Protein AF-A0A497G659-F1 (afdb_monomer_lite)

Foldseek 3Di:
DDDDPPDPDPPDQDWFAAAPPPDDAEADEDLPCVPCLLVVLV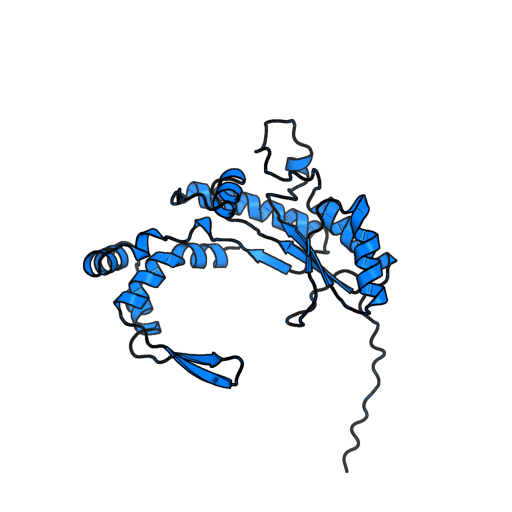VCVVVVTEYEYEYEEQFSAYAPCVLPDDPPPADCRGNVSSAHLLRRLLSNRVSRRVSRHYYHYEHEELDLDLGSVRVVCVVVPNPDLDQDDPVSRVVSVVRSVSNVVSNVVNVRHHYYDYHDVSNFDPVLVVDDLVRLVVVLVVPPPPLVVQCVVAAPDWDWDQDPVRDTDIDHDDSSRSSSVCNRCVRVVVSVVVD

Radius of gyration: 22.55 Å; chains: 1; bounding box: 49×75×52 Å

pLDDT: mean 89.63, std 13.73, range [31.97, 98.06]

Structure (mmCIF, N/CA/C/O backbone):
data_AF-A0A497G659-F1
#
_entry.id   AF-A0A497G659-F1
#
loop_
_atom_site.group_PDB
_atom_site.id
_atom_site.type_symbol
_atom_site.label_atom_id
_atom_site.label_alt_id
_atom_site.label_comp_id
_atom_site.label_asym_id
_atom_site.label_entity_id
_atom_site.label_seq_id
_atom_site.pdbx_PDB_ins_code
_atom_site.Cartn_x
_atom_site.Cartn_y
_atom_site.Cartn_z
_atom_site.occupancy
_atom_site.B_iso_or_equiv
_atom_site.auth_seq_id
_atom_site.auth_comp_id
_atom_site.auth_asym_id
_atom_site.auth_atom_id
_atom_site.pdbx_PDB_model_num
ATOM 1 N N . MET A 1 1 ? -9.416 -51.274 8.014 1.00 34.75 1 MET A N 1
ATOM 2 C CA . MET A 1 1 ? -10.336 -50.402 8.779 1.00 34.75 1 MET A CA 1
ATOM 3 C C . MET A 1 1 ? -9.518 -49.610 9.781 1.00 34.75 1 MET A C 1
ATOM 5 O O . MET A 1 1 ? -9.217 -50.120 10.849 1.00 34.75 1 MET A O 1
ATOM 9 N N . VAL A 1 2 ? -9.103 -48.400 9.414 1.00 31.97 2 VAL A N 1
ATOM 10 C CA . VAL A 1 2 ? -8.416 -47.481 10.328 1.00 31.97 2 VAL A CA 1
ATOM 11 C C . VAL A 1 2 ? -9.418 -46.383 10.656 1.00 31.97 2 VAL A C 1
ATOM 13 O O . VAL A 1 2 ? -9.811 -45.617 9.779 1.00 31.97 2 VAL A O 1
ATOM 16 N N . LYS A 1 3 ? -9.912 -46.381 11.898 1.00 33.84 3 LYS A N 1
ATOM 17 C CA . LYS A 1 3 ? -10.755 -45.310 12.433 1.00 33.84 3 LYS A CA 1
ATOM 18 C C . LYS A 1 3 ? -9.858 -44.105 12.694 1.00 33.84 3 LYS A C 1
ATOM 20 O O . LYS A 1 3 ? -9.070 -44.124 13.634 1.00 33.84 3 LYS A O 1
ATOM 25 N N . TRP A 1 4 ? -9.995 -43.070 11.877 1.00 34.72 4 TRP A N 1
ATOM 26 C CA . TRP A 1 4 ? -9.483 -41.748 12.210 1.00 34.72 4 TRP A CA 1
ATOM 27 C C . TRP A 1 4 ? -10.391 -41.154 13.285 1.00 34.72 4 TRP A C 1
ATOM 29 O O . TRP A 1 4 ? -11.549 -40.827 13.031 1.00 34.72 4 TRP A O 1
ATOM 39 N N . GLY A 1 5 ? -9.881 -41.094 14.514 1.00 36.19 5 GLY A N 1
ATOM 40 C CA . GLY A 1 5 ? -10.501 -40.342 15.593 1.00 36.19 5 GLY A CA 1
ATOM 41 C C . GLY A 1 5 ? -10.360 -38.858 15.291 1.00 36.19 5 GLY A C 1
ATOM 42 O O . GLY A 1 5 ? -9.293 -38.286 15.491 1.00 36.19 5 GLY A O 1
ATOM 43 N N . VAL A 1 6 ? -11.428 -38.239 14.796 1.00 38.47 6 VAL A N 1
ATOM 44 C CA . VAL A 1 6 ? -11.509 -36.782 14.711 1.00 38.47 6 VAL A CA 1
ATOM 45 C C . VAL A 1 6 ? -11.829 -36.292 16.118 1.00 38.47 6 VAL A C 1
ATOM 47 O O . VAL A 1 6 ? -12.983 -36.267 16.544 1.00 38.47 6 VAL A O 1
ATOM 50 N N . GLY A 1 7 ? -10.782 -35.983 16.881 1.00 35.22 7 GLY A N 1
ATOM 51 C CA . GLY A 1 7 ? -10.929 -35.179 18.082 1.00 35.22 7 GLY A CA 1
ATOM 52 C C . GLY A 1 7 ? -11.518 -33.838 17.665 1.00 35.22 7 GLY A C 1
ATOM 53 O O . GLY A 1 7 ? -10.894 -33.097 16.908 1.00 35.22 7 GLY A O 1
ATOM 54 N N . VAL A 1 8 ? -12.734 -33.544 18.119 1.00 41.88 8 VAL A N 1
ATOM 55 C CA . VAL A 1 8 ? -13.330 -32.216 17.985 1.00 41.88 8 VAL A CA 1
ATOM 56 C C . VAL A 1 8 ? -12.531 -31.301 18.906 1.00 41.88 8 VAL A C 1
ATOM 58 O O . VAL A 1 8 ? -12.829 -31.166 20.092 1.00 41.88 8 VAL A O 1
ATOM 61 N N . ALA A 1 9 ? -11.454 -30.723 18.376 1.00 42.38 9 ALA A N 1
ATOM 62 C CA . ALA A 1 9 ? -10.836 -29.572 18.996 1.00 42.38 9 ALA A CA 1
ATOM 63 C C . ALA A 1 9 ? -11.934 -28.513 19.109 1.00 42.38 9 ALA A C 1
ATOM 65 O O . ALA A 1 9 ? -12.546 -28.133 18.114 1.00 42.38 9 ALA A O 1
ATOM 66 N N . SER A 1 10 ? -12.220 -28.089 20.337 1.00 42.28 10 SER A N 1
ATOM 67 C CA . SER A 1 10 ? -13.038 -26.919 20.632 1.00 42.28 10 SER A CA 1
ATOM 68 C C . SER A 1 10 ? -12.417 -25.715 19.915 1.00 42.28 10 SER A C 1
ATOM 70 O O . SER A 1 10 ? -11.569 -25.024 20.483 1.00 42.28 10 SER A O 1
ATOM 72 N N . THR A 1 11 ? -12.798 -25.469 18.662 1.00 46.03 11 THR A N 1
ATOM 73 C CA . THR A 1 11 ? -12.393 -24.289 17.901 1.00 46.03 11 THR A CA 1
ATOM 74 C C . THR A 1 11 ? -13.043 -23.092 18.567 1.00 46.03 11 THR A C 1
ATOM 76 O O . THR A 1 11 ? -14.199 -22.765 18.297 1.00 46.03 11 THR A O 1
ATOM 79 N N . ARG A 1 12 ? -12.321 -22.459 19.498 1.00 55.97 12 ARG A N 1
ATOM 80 C CA . ARG A 1 12 ? -12.681 -21.123 19.966 1.00 55.97 12 ARG A CA 1
ATOM 81 C C . ARG A 1 12 ? -12.788 -20.256 18.719 1.00 55.97 12 ARG A C 1
ATOM 83 O O . ARG A 1 12 ? -11.823 -20.155 17.965 1.00 55.97 12 ARG A O 1
ATOM 90 N N . VAL A 1 13 ? -13.969 -19.690 18.486 1.00 62.47 13 VAL A N 1
ATOM 91 C CA . VAL A 1 13 ? -14.152 -18.683 17.441 1.00 62.47 13 VAL A CA 1
ATOM 92 C C . VAL A 1 13 ? -13.174 -17.562 17.767 1.00 62.47 13 VAL A C 1
ATOM 94 O O . VAL A 1 13 ? -13.237 -16.985 18.854 1.00 62.47 13 VAL A O 1
ATOM 97 N N . LYS A 1 14 ? -12.210 -17.331 16.874 1.00 79.38 14 LYS A N 1
ATOM 98 C CA . LYS A 1 14 ? -11.271 -16.220 17.010 1.00 79.38 14 LYS A CA 1
ATOM 99 C C . LYS A 1 14 ? -12.103 -14.939 16.916 1.00 79.38 14 LYS A C 1
ATOM 101 O O . LYS A 1 14 ? -12.893 -14.801 15.989 1.00 79.38 14 LYS A O 1
ATOM 106 N N . VAL A 1 15 ? -11.984 -14.066 17.907 1.00 89.62 15 VAL A N 1
ATOM 107 C CA . VAL A 1 15 ? -12.664 -12.765 17.957 1.00 89.62 15 VAL A CA 1
ATOM 108 C C . VAL A 1 15 ? -11.611 -11.676 18.049 1.00 89.62 15 VAL A C 1
ATOM 110 O O . VAL A 1 15 ? -10.538 -11.912 18.609 1.00 89.62 15 VAL A O 1
ATOM 113 N N . GLY A 1 16 ? -11.931 -10.500 17.524 1.00 95.12 16 GLY A N 1
ATOM 114 C CA . GLY A 1 16 ? -11.001 -9.385 17.446 1.00 95.12 16 GLY A CA 1
ATOM 115 C C . GLY A 1 16 ? -10.109 -9.408 16.204 1.00 95.12 16 GLY A C 1
ATOM 116 O O . GLY A 1 16 ? -10.373 -10.183 15.277 1.00 95.12 16 GLY A O 1
ATOM 117 N N . PRO A 1 17 ? -9.058 -8.569 16.194 1.00 96.88 17 PRO A N 1
ATOM 118 C CA . PRO A 1 17 ? -8.131 -8.447 15.075 1.00 96.88 17 PRO A CA 1
ATOM 119 C C . PRO A 1 17 ? -7.318 -9.719 14.843 1.00 96.88 17 PRO A C 1
ATOM 121 O O . PRO A 1 17 ? -6.739 -10.294 15.772 1.00 96.88 17 PRO A O 1
ATOM 124 N N . ALA A 1 18 ? -7.257 -10.164 13.596 1.00 95.50 18 ALA A N 1
ATOM 125 C CA . ALA A 1 18 ? -6.440 -11.279 13.164 1.00 95.50 18 ALA A CA 1
ATOM 126 C C . ALA A 1 18 ? -6.271 -11.292 11.648 1.00 95.50 18 ALA A C 1
ATOM 128 O O . ALA A 1 18 ? -7.235 -11.080 10.924 1.00 95.50 18 ALA A O 1
ATOM 129 N N . TYR A 1 19 ? -5.093 -11.714 11.189 1.00 93.94 19 TYR A N 1
ATOM 130 C CA . TYR A 1 19 ? -4.911 -12.094 9.792 1.00 93.94 19 TYR A CA 1
ATOM 131 C C . TYR A 1 19 ? -5.800 -13.298 9.439 1.00 93.94 19 TYR A C 1
ATOM 133 O O . TYR A 1 19 ? -5.744 -14.339 10.112 1.00 93.94 19 TYR A O 1
ATOM 141 N N . ILE A 1 20 ? -6.636 -13.138 8.415 1.00 90.69 20 ILE A N 1
ATOM 142 C CA . ILE A 1 20 ? -7.629 -14.113 7.941 1.00 90.69 20 ILE A CA 1
ATOM 143 C C . ILE A 1 20 ? -7.056 -14.934 6.772 1.00 90.69 20 ILE A C 1
ATOM 145 O O . ILE A 1 20 ? -7.472 -16.075 6.549 1.00 90.69 20 ILE A O 1
ATOM 149 N N . GLY A 1 21 ? -6.051 -14.408 6.067 1.00 88.31 21 GLY A N 1
ATOM 150 C CA . GLY A 1 21 ? -5.451 -15.064 4.906 1.00 88.31 21 GLY A CA 1
ATOM 151 C C . GLY A 1 21 ? -6.287 -14.895 3.632 1.00 88.31 21 GLY A C 1
ATOM 152 O O . GLY A 1 21 ? -7.128 -14.004 3.555 1.00 88.31 21 GLY A O 1
ATOM 153 N N . PRO A 1 22 ? -6.102 -15.755 2.613 1.00 88.06 22 PRO A N 1
ATOM 154 C CA . PRO A 1 22 ? -6.691 -15.586 1.278 1.00 88.06 22 PRO A CA 1
ATOM 155 C C . PRO A 1 22 ? -8.192 -15.936 1.208 1.00 88.06 22 PRO A C 1
ATOM 157 O O . PRO A 1 22 ? -8.696 -16.357 0.168 1.00 88.06 22 PRO A O 1
ATOM 160 N N . VAL A 1 23 ? -8.918 -15.827 2.322 1.00 89.69 23 VAL A N 1
ATOM 161 C CA . VAL A 1 23 ? -10.360 -16.082 2.376 1.00 89.69 23 VAL A CA 1
ATOM 162 C C . VAL A 1 23 ? -11.084 -14.828 1.889 1.00 89.69 23 VAL A C 1
ATOM 164 O O . VAL A 1 23 ? -10.875 -13.771 2.477 1.00 89.69 23 VAL A O 1
ATOM 167 N N . PRO A 1 24 ? -11.964 -14.902 0.876 1.00 91.38 24 PRO A N 1
ATOM 168 C CA . PRO A 1 24 ? -12.736 -13.742 0.444 1.00 91.38 24 PRO A CA 1
ATOM 169 C C . PRO A 1 24 ? -13.621 -13.206 1.574 1.00 91.38 24 PRO A C 1
ATOM 171 O O . PRO A 1 24 ? -14.425 -13.945 2.146 1.00 91.38 24 PRO A O 1
ATOM 174 N N . HIS A 1 25 ? -13.493 -11.919 1.880 1.00 92.75 25 HIS A N 1
ATOM 175 C CA . HIS A 1 25 ? -14.279 -11.246 2.908 1.00 92.75 25 HIS A CA 1
ATOM 176 C C . HIS A 1 25 ? -14.474 -9.762 2.546 1.00 92.75 25 HIS A C 1
ATOM 178 O O . HIS A 1 25 ? -13.670 -9.205 1.798 1.00 92.75 25 HIS A O 1
ATOM 184 N N . PRO A 1 26 ? -15.559 -9.111 3.005 1.00 95.25 26 PRO A N 1
ATOM 185 C CA . PRO A 1 26 ? -15.760 -7.686 2.760 1.00 95.25 26 PRO A CA 1
ATOM 186 C C . PRO A 1 26 ? -14.744 -6.856 3.549 1.00 95.25 26 PRO A C 1
ATOM 188 O O . PRO A 1 26 ? -14.571 -7.098 4.740 1.00 95.25 26 PRO A O 1
ATOM 191 N N . ALA A 1 27 ? -14.146 -5.844 2.922 1.00 94.12 27 ALA A N 1
ATOM 192 C CA . ALA A 1 27 ? -13.321 -4.835 3.586 1.00 94.12 27 ALA A CA 1
ATOM 193 C C . ALA A 1 27 ? -14.008 -3.465 3.513 1.00 94.12 27 ALA A C 1
ATOM 195 O O . ALA A 1 27 ? -14.565 -3.098 2.475 1.00 94.12 27 ALA A O 1
ATOM 196 N N . VAL A 1 28 ? -14.022 -2.722 4.622 1.00 96.56 28 VAL A N 1
ATOM 197 C CA . VAL A 1 28 ? -14.749 -1.452 4.739 1.00 96.56 28 VAL A CA 1
ATOM 198 C C . VAL A 1 28 ? -13.817 -0.337 5.203 1.00 96.56 28 VAL A C 1
ATOM 200 O O . VAL A 1 28 ? -13.231 -0.405 6.282 1.00 96.56 28 VAL A O 1
ATOM 203 N N . GLY A 1 29 ? -13.743 0.720 4.389 1.00 95.69 29 GLY A N 1
ATOM 204 C CA . GLY A 1 29 ? -13.078 1.977 4.720 1.00 95.69 29 GLY A CA 1
ATOM 205 C C . GLY A 1 29 ? -13.911 2.831 5.682 1.00 95.69 29 GLY A C 1
ATOM 206 O O . GLY A 1 29 ? -15.034 3.197 5.329 1.00 95.69 29 GLY A O 1
ATOM 207 N N . ILE A 1 30 ? -13.404 3.182 6.874 1.00 94.94 30 ILE A N 1
ATOM 208 C CA . ILE A 1 30 ? -14.212 3.874 7.909 1.00 94.94 30 ILE A CA 1
ATOM 209 C C . ILE A 1 30 ? -13.603 5.211 8.333 1.00 94.94 30 ILE A C 1
ATOM 211 O O . ILE A 1 30 ? -12.942 5.299 9.358 1.00 94.94 30 ILE A O 1
ATOM 215 N N . ARG A 1 31 ? -13.896 6.288 7.596 1.00 94.56 31 ARG A N 1
ATOM 216 C CA . ARG A 1 31 ? -13.342 7.635 7.871 1.00 94.56 31 ARG A CA 1
ATOM 217 C C . ARG A 1 31 ? -13.876 8.316 9.134 1.00 94.56 31 ARG A C 1
ATOM 219 O O . ARG A 1 31 ? -13.286 9.291 9.578 1.00 94.56 31 ARG A O 1
ATOM 226 N N . ILE A 1 32 ? -15.003 7.844 9.672 1.00 92.50 32 ILE A N 1
ATOM 227 C CA . ILE A 1 32 ? -15.635 8.383 10.887 1.00 92.50 32 ILE A CA 1
ATOM 228 C C . ILE A 1 32 ? -16.016 7.202 11.796 1.00 92.50 32 ILE A C 1
ATOM 230 O O . ILE A 1 32 ? -17.190 6.801 11.840 1.00 92.50 32 ILE A O 1
ATOM 234 N N . PRO A 1 33 ? -15.028 6.563 12.451 1.00 92.31 33 PRO A N 1
ATOM 235 C CA . PRO A 1 33 ? -15.261 5.361 13.245 1.00 92.31 33 PRO A CA 1
ATOM 236 C C . PRO A 1 33 ? -16.240 5.598 14.400 1.00 92.31 33 PRO A C 1
ATOM 238 O O . PRO A 1 33 ? -17.016 4.702 14.719 1.00 92.31 33 PRO A O 1
ATOM 241 N N . GLU A 1 34 ? -16.300 6.808 14.957 1.00 92.19 34 GLU A N 1
ATOM 242 C CA . GLU A 1 34 ? -17.195 7.168 16.064 1.00 92.19 34 GLU A CA 1
ATOM 243 C C . GLU A 1 34 ? -18.684 7.016 15.721 1.00 92.19 34 GLU A C 1
ATOM 245 O O . GLU A 1 34 ? -19.506 6.846 16.619 1.00 92.19 34 GLU A O 1
ATOM 250 N N . ILE A 1 35 ? -19.038 7.079 14.433 1.00 93.56 35 ILE A N 1
ATOM 251 C CA . ILE A 1 35 ? -20.426 6.981 13.961 1.00 93.56 35 ILE A CA 1
ATOM 252 C C . ILE A 1 35 ? -20.696 5.618 13.321 1.00 93.56 35 ILE A C 1
ATOM 254 O O . ILE A 1 35 ? -21.754 5.030 13.535 1.00 93.56 35 ILE A O 1
ATOM 258 N N . LEU A 1 36 ? -19.766 5.122 12.500 1.00 96.06 36 LEU A N 1
ATOM 259 C CA . LEU A 1 36 ? -20.039 4.012 11.583 1.00 96.06 36 LEU A CA 1
ATOM 260 C C . LEU A 1 36 ? -19.553 2.649 12.090 1.00 96.06 36 LEU A C 1
ATOM 262 O O . LEU A 1 36 ? -20.126 1.627 11.709 1.00 96.06 36 LEU A O 1
ATOM 266 N N . LEU A 1 37 ? -18.523 2.612 12.942 1.00 96.94 37 LEU A N 1
ATOM 267 C CA . LEU A 1 37 ? -17.832 1.370 13.301 1.00 96.94 37 LEU A CA 1
ATOM 268 C C . LEU A 1 37 ? -18.763 0.341 13.951 1.00 96.94 37 LEU A C 1
ATOM 270 O O . LEU A 1 37 ? -18.791 -0.813 13.526 1.00 96.94 37 LEU A O 1
ATOM 274 N N . GLU A 1 38 ? -19.547 0.743 14.956 1.00 96.75 38 GLU A N 1
ATOM 275 C CA . GLU A 1 38 ? -20.414 -0.207 15.663 1.00 96.75 38 GLU A CA 1
ATOM 276 C C . GLU A 1 38 ? -21.478 -0.818 14.739 1.00 96.75 38 GLU A C 1
ATOM 278 O O . GLU A 1 38 ? -21.693 -2.028 14.797 1.00 96.75 38 GLU A O 1
ATOM 283 N N . GLY A 1 39 ? -22.086 -0.018 13.856 1.00 97.50 39 GLY A N 1
ATOM 284 C CA . GLY A 1 39 ? -23.099 -0.497 12.911 1.00 97.50 39 GLY A CA 1
ATOM 285 C C . GLY A 1 39 ? -22.530 -1.450 11.856 1.00 97.50 39 GLY A C 1
ATOM 286 O O . GLY A 1 39 ? -23.170 -2.441 11.507 1.00 97.50 39 GLY A O 1
ATOM 287 N N . ILE A 1 40 ? -21.303 -1.200 11.389 1.00 97.81 40 ILE A N 1
ATOM 288 C CA . ILE A 1 40 ? -20.594 -2.105 10.471 1.00 97.81 40 ILE A CA 1
ATOM 289 C C . ILE A 1 40 ? -20.316 -3.449 11.155 1.00 97.81 40 ILE A C 1
ATOM 291 O O . ILE A 1 40 ? -20.582 -4.506 10.580 1.00 97.81 40 ILE A O 1
ATOM 295 N N . LEU A 1 41 ? -19.838 -3.426 12.401 1.00 98.00 41 LEU A N 1
ATOM 296 C CA . LEU A 1 41 ? -19.583 -4.646 13.168 1.00 98.00 41 LEU A CA 1
ATOM 297 C C . LEU A 1 41 ? -20.869 -5.419 13.485 1.00 98.00 41 LEU A C 1
ATOM 299 O O . LEU A 1 41 ? -20.861 -6.650 13.446 1.00 98.00 41 LEU A O 1
ATOM 303 N N . ASP A 1 42 ? -21.976 -4.726 13.761 1.00 98.06 42 ASP A N 1
ATOM 304 C CA . ASP A 1 42 ? -23.285 -5.363 13.926 1.00 98.06 42 ASP A CA 1
ATOM 305 C C . ASP A 1 42 ? -23.711 -6.075 12.636 1.00 98.06 42 ASP A C 1
ATOM 307 O O . ASP A 1 42 ? -24.090 -7.246 12.683 1.00 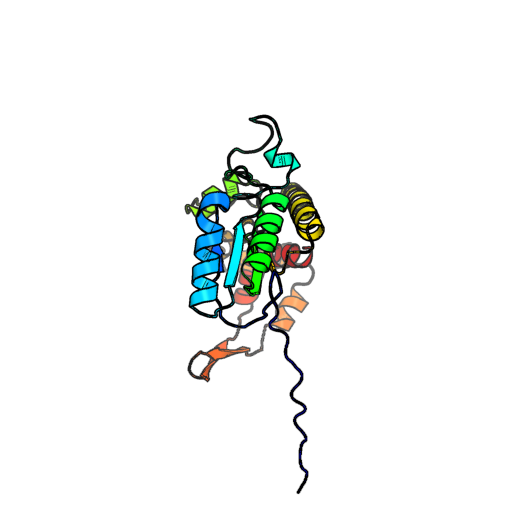98.06 42 ASP A O 1
ATOM 311 N N . ALA A 1 43 ? -23.530 -5.443 11.473 1.00 97.88 43 ALA A N 1
ATOM 312 C CA . ALA A 1 43 ? -23.806 -6.075 10.187 1.00 97.88 43 ALA A CA 1
ATOM 313 C C . ALA A 1 43 ? -22.933 -7.322 9.946 1.00 97.88 43 ALA A C 1
ATOM 315 O O . ALA A 1 43 ? -23.447 -8.364 9.530 1.00 97.88 43 ALA A O 1
ATOM 316 N N . PHE A 1 44 ? -21.630 -7.267 10.250 1.00 97.19 44 PHE A N 1
ATOM 317 C CA . PHE A 1 44 ? -20.752 -8.442 10.159 1.00 97.19 44 PHE A CA 1
ATOM 318 C C . PHE A 1 44 ? -21.216 -9.577 11.074 1.00 97.19 44 PHE A C 1
ATOM 320 O O . PHE A 1 44 ? -21.310 -10.731 10.645 1.00 97.19 44 PHE A O 1
ATOM 327 N N . LYS A 1 45 ? -21.590 -9.249 12.315 1.00 96.44 45 LYS A N 1
ATOM 328 C CA . LYS A 1 45 ? -22.096 -10.213 13.295 1.00 96.44 45 LYS A CA 1
ATOM 329 C C . LYS A 1 45 ? -23.402 -10.864 12.847 1.00 96.44 45 LYS A C 1
ATOM 331 O O . LYS A 1 45 ? -23.522 -12.089 12.892 1.00 96.44 45 LYS A O 1
ATOM 336 N N . GLU A 1 46 ? -24.366 -10.069 12.392 1.00 97.31 46 GLU A N 1
ATOM 337 C CA . GLU A 1 46 ? -25.661 -10.543 11.893 1.00 97.31 46 GLU A CA 1
ATOM 338 C C . GLU A 1 46 ? -25.502 -11.473 10.687 1.00 97.31 46 GLU A C 1
ATOM 340 O O . GLU A 1 46 ? -26.207 -12.478 10.569 1.00 97.31 46 GLU A O 1
ATOM 345 N N . ARG A 1 47 ? -24.545 -11.165 9.805 1.00 96.00 47 ARG A N 1
ATOM 346 C CA . ARG A 1 47 ? -24.240 -11.969 8.616 1.00 96.00 47 ARG A CA 1
ATOM 347 C C . ARG A 1 47 ? -23.268 -13.116 8.876 1.00 96.00 47 ARG A C 1
ATOM 349 O O . ARG A 1 47 ? -23.079 -13.936 7.983 1.00 96.00 47 ARG A O 1
ATOM 356 N N . ARG A 1 48 ? -22.719 -13.223 10.091 1.00 93.62 48 ARG A N 1
ATOM 357 C CA . ARG A 1 48 ? -21.725 -14.234 10.492 1.00 93.62 48 ARG A CA 1
ATOM 358 C C . ARG A 1 48 ? -20.514 -14.260 9.559 1.00 93.62 48 ARG A C 1
ATOM 360 O O . ARG A 1 48 ? -20.016 -15.329 9.213 1.00 93.62 48 ARG A O 1
ATOM 367 N N . VAL A 1 49 ? -20.065 -13.080 9.148 1.00 93.94 49 VAL A N 1
ATOM 368 C CA . VAL A 1 49 ? -18.882 -12.909 8.305 1.00 93.94 49 VAL A CA 1
ATOM 369 C C . VAL A 1 49 ? -17.759 -12.290 9.123 1.00 93.94 49 VAL A C 1
ATOM 371 O O . VAL A 1 49 ? -18.005 -11.462 9.999 1.00 93.94 49 VAL A O 1
ATOM 374 N N . ALA A 1 50 ? -16.529 -12.702 8.835 1.00 94.81 50 ALA A N 1
ATOM 375 C CA . ALA A 1 50 ? -15.375 -11.885 9.170 1.00 94.81 50 ALA A CA 1
ATOM 376 C C . ALA A 1 50 ? -15.297 -10.714 8.178 1.00 94.81 50 ALA A C 1
ATOM 378 O O . ALA A 1 50 ? -15.867 -10.799 7.086 1.00 94.81 50 ALA A O 1
ATOM 379 N N . GLY A 1 51 ? -14.612 -9.637 8.540 1.00 95.44 51 GLY A N 1
ATOM 380 C CA . GLY A 1 51 ? -14.470 -8.495 7.643 1.00 95.44 51 GLY A CA 1
ATOM 381 C C . GLY A 1 51 ? -13.200 -7.695 7.877 1.00 95.44 51 GLY A C 1
ATOM 382 O O . GLY A 1 51 ? -12.620 -7.736 8.956 1.00 95.44 51 GLY A O 1
ATOM 383 N N . GLY A 1 52 ? -12.782 -6.974 6.849 1.00 96.44 52 GLY A N 1
ATOM 384 C CA . GLY A 1 52 ? -11.666 -6.047 6.882 1.00 96.44 52 GLY A CA 1
ATOM 385 C C . GLY A 1 52 ? -12.131 -4.673 7.348 1.00 96.44 52 GLY A C 1
ATOM 386 O O . GLY A 1 52 ? -13.192 -4.191 6.937 1.00 96.44 52 GLY A O 1
ATOM 387 N N . LEU A 1 53 ? -11.340 -4.039 8.202 1.00 97.12 53 LEU A N 1
ATOM 388 C CA . LEU A 1 53 ? -11.476 -2.641 8.582 1.00 97.12 53 LEU A CA 1
ATOM 389 C C . LEU A 1 53 ? -10.208 -1.931 8.124 1.00 97.12 53 LEU A C 1
ATOM 391 O O . LEU A 1 53 ? -9.110 -2.312 8.528 1.00 97.12 53 LEU A O 1
ATOM 395 N N . MET A 1 54 ? -10.365 -0.920 7.277 1.00 95.44 54 MET A N 1
ATOM 396 C CA . MET A 1 54 ? -9.225 -0.233 6.684 1.00 95.44 54 MET A CA 1
ATOM 397 C C . MET A 1 54 ? -9.404 1.283 6.654 1.00 95.44 54 MET A C 1
ATOM 399 O O . MET A 1 54 ? -10.522 1.810 6.662 1.00 95.44 54 MET A O 1
ATOM 403 N N . LEU A 1 55 ? -8.281 1.985 6.624 1.00 93.75 55 LEU A N 1
ATOM 404 C CA . LEU A 1 55 ? -8.174 3.390 6.253 1.00 93.75 55 LEU A CA 1
ATOM 405 C C . LEU A 1 55 ? -6.812 3.615 5.618 1.00 93.75 55 LEU A C 1
ATOM 407 O O . LEU A 1 55 ? -5.833 2.989 6.022 1.00 93.75 55 LEU A O 1
ATOM 411 N N . SER A 1 56 ? -6.760 4.538 4.660 1.00 92.75 56 SER A N 1
ATOM 412 C CA . SER A 1 56 ? -5.506 4.921 4.027 1.00 92.75 56 SER A CA 1
ATOM 413 C C . SER A 1 56 ? -4.593 5.612 5.029 1.00 92.75 56 SER A C 1
ATOM 415 O O . SER A 1 56 ? -4.944 6.650 5.601 1.00 92.75 56 SER A O 1
ATOM 417 N N . PHE A 1 57 ? -3.391 5.074 5.166 1.00 92.50 57 PHE A N 1
ATOM 418 C CA . PHE A 1 57 ? -2.315 5.692 5.917 1.00 92.50 57 PHE A CA 1
ATOM 419 C C . PHE A 1 57 ? -1.723 6.839 5.090 1.00 92.50 57 PHE A C 1
ATOM 421 O O . PHE A 1 57 ? -1.862 6.906 3.865 1.00 92.50 57 PHE A O 1
ATOM 428 N N . GLY A 1 58 ? -1.217 7.846 5.781 1.00 88.06 58 GLY A N 1
ATOM 429 C CA . GLY A 1 58 ? -0.739 9.107 5.242 1.00 88.06 58 GLY A CA 1
ATOM 430 C C . GLY A 1 58 ? -1.868 10.060 4.889 1.00 88.06 58 GLY A C 1
ATOM 431 O O . GLY A 1 58 ? -1.835 11.220 5.288 1.00 88.06 58 GLY A O 1
ATOM 432 N N . ARG A 1 59 ? -2.887 9.605 4.149 1.00 92.00 59 ARG A N 1
ATOM 433 C CA . ARG A 1 59 ? -3.975 10.467 3.667 1.00 92.00 59 ARG A CA 1
ATOM 434 C C . ARG A 1 59 ? -5.132 10.568 4.651 1.00 92.00 59 ARG A C 1
ATOM 436 O O . ARG A 1 59 ? -5.532 11.675 5.000 1.00 92.00 59 ARG A O 1
ATOM 443 N N . GLU A 1 60 ? -5.759 9.453 5.011 1.00 94.69 60 GLU A N 1
ATOM 444 C CA . GLU A 1 60 ? -6.982 9.458 5.826 1.00 94.69 60 GLU A CA 1
ATOM 445 C C . GLU A 1 60 ? -6.646 9.441 7.308 1.00 94.69 60 GLU A C 1
ATOM 447 O O . GLU A 1 60 ? -7.145 10.289 8.049 1.00 94.69 60 GLU A O 1
ATOM 452 N N . THR A 1 61 ? -5.751 8.547 7.710 1.00 96.00 61 THR A N 1
ATOM 453 C CA . THR A 1 61 ? -5.067 8.572 9.002 1.00 96.00 61 THR A CA 1
ATOM 454 C C . THR A 1 61 ? -3.639 9.066 8.828 1.00 96.00 61 THR A C 1
ATOM 456 O O . THR A 1 61 ? -3.114 9.111 7.719 1.00 96.00 61 THR A O 1
ATOM 459 N N . ALA A 1 62 ? -3.010 9.450 9.928 1.00 96.88 62 ALA A N 1
ATOM 460 C CA . ALA A 1 62 ? -1.585 9.750 9.983 1.00 96.88 62 ALA A CA 1
ATOM 461 C C . ALA A 1 62 ? -1.056 9.398 11.383 1.00 96.88 62 ALA A C 1
ATOM 463 O O . ALA A 1 62 ? -1.868 9.177 12.288 1.00 96.88 62 ALA A O 1
ATOM 464 N N . PRO A 1 63 ? 0.268 9.353 11.592 1.00 97.75 63 PRO A N 1
ATOM 465 C CA . PRO A 1 63 ? 0.826 9.243 12.931 1.00 97.75 63 PRO A CA 1
ATOM 466 C C . PRO A 1 63 ? 0.304 10.342 13.866 1.00 97.75 63 PRO A C 1
ATOM 468 O O . PRO A 1 63 ? 0.004 11.457 13.432 1.00 97.75 63 PRO A O 1
ATOM 471 N N . GLU A 1 64 ? 0.226 10.051 15.160 1.00 97.56 64 GLU A N 1
ATOM 472 C CA . GLU A 1 64 ? -0.312 10.943 16.193 1.00 97.56 64 GLU A CA 1
ATOM 473 C C . GLU A 1 64 ? 0.382 12.314 16.182 1.00 97.56 64 GLU A C 1
ATOM 475 O O . GLU A 1 64 ? -0.289 13.345 16.215 1.00 97.56 64 GLU A O 1
ATOM 480 N N . TYR A 1 65 ? 1.704 12.345 15.972 1.00 97.31 65 TYR A N 1
ATOM 481 C CA . TYR A 1 65 ? 2.469 13.594 15.883 1.00 97.31 65 TYR A CA 1
ATOM 482 C C . TYR A 1 65 ? 2.065 14.490 14.698 1.00 97.31 65 TYR A C 1
ATOM 484 O O . TYR A 1 65 ? 2.263 15.702 14.759 1.00 97.31 65 TYR A O 1
ATOM 492 N N . VAL A 1 66 ? 1.516 13.920 13.617 1.00 97.06 66 VAL A N 1
ATOM 493 C CA . VAL A 1 66 ? 0.988 14.683 12.474 1.00 97.06 66 VAL A CA 1
ATOM 494 C C . VAL A 1 66 ? -0.375 15.265 12.824 1.00 97.06 66 VAL A C 1
ATOM 496 O O . VAL A 1 66 ? -0.633 16.433 12.544 1.00 97.06 66 VAL A O 1
ATOM 499 N N . ILE A 1 67 ? -1.235 14.461 13.454 1.00 96.56 67 ILE A N 1
ATOM 500 C CA . ILE A 1 67 ? -2.598 14.855 13.830 1.00 96.56 67 ILE A CA 1
ATOM 501 C C . ILE A 1 67 ? -2.594 15.966 14.887 1.00 96.56 67 ILE A C 1
ATOM 503 O O . ILE A 1 67 ? -3.422 16.872 14.833 1.00 96.56 67 ILE A O 1
ATOM 507 N N . GLU A 1 68 ? -1.661 15.915 15.836 1.00 96.88 68 GLU A N 1
ATOM 508 C CA . GLU A 1 68 ? -1.545 16.894 16.923 1.00 96.88 68 GLU A CA 1
ATOM 509 C C . GLU A 1 68 ? -0.780 18.169 16.530 1.00 96.88 68 GLU A C 1
ATOM 511 O O . GLU A 1 68 ? -0.722 19.131 17.303 1.00 96.88 68 GLU A O 1
ATOM 516 N N . ALA A 1 69 ? -0.184 18.203 15.337 1.00 97.06 69 ALA A N 1
ATOM 517 C CA . ALA A 1 69 ? 0.623 19.330 14.904 1.00 97.06 69 ALA A CA 1
ATOM 518 C C . ALA A 1 69 ? -0.217 20.602 14.668 1.00 97.06 69 ALA A C 1
ATOM 520 O O . ALA A 1 69 ? -1.367 20.535 14.222 1.00 97.06 69 ALA A O 1
ATOM 521 N N . PRO A 1 70 ? 0.363 21.798 14.891 1.00 95.38 70 PRO A N 1
ATOM 522 C CA . PRO A 1 70 ? -0.280 23.048 14.515 1.00 95.38 70 PRO A CA 1
ATOM 523 C C . PRO A 1 70 ? -0.638 23.106 13.017 1.00 95.38 70 PRO A C 1
ATOM 525 O O . PRO A 1 70 ? 0.096 22.567 12.179 1.00 95.38 70 PRO A O 1
ATOM 528 N N . PRO A 1 71 ? -1.711 23.830 12.643 1.00 91.56 71 PRO A N 1
ATOM 529 C CA . PRO A 1 71 ? -2.061 24.033 11.242 1.00 91.56 71 PRO A CA 1
ATOM 530 C C . PRO A 1 71 ? -0.891 24.591 10.421 1.00 91.56 71 PRO A C 1
ATOM 532 O O . PRO A 1 71 ? -0.253 25.567 10.816 1.00 91.56 71 PRO A O 1
ATOM 535 N N . GLY A 1 72 ? -0.640 23.990 9.256 1.00 91.56 72 GLY A N 1
ATOM 536 C CA . GLY A 1 72 ? 0.406 24.415 8.319 1.00 91.56 72 GLY A CA 1
ATOM 537 C C . GLY A 1 72 ? 1.771 23.746 8.505 1.00 91.56 72 GLY A C 1
ATOM 538 O O . GLY A 1 72 ? 2.653 23.997 7.690 1.00 91.56 72 GLY A O 1
ATOM 539 N N . VAL A 1 73 ? 1.954 22.890 9.520 1.00 95.19 73 VAL A N 1
ATOM 540 C CA . VAL A 1 73 ? 3.184 22.083 9.669 1.00 95.19 73 VAL A CA 1
ATOM 541 C C . VAL A 1 73 ? 3.243 20.953 8.636 1.00 95.19 73 VAL A C 1
ATOM 543 O O . VAL A 1 73 ? 4.296 20.713 8.051 1.00 95.19 73 VAL A O 1
ATOM 546 N N . TYR A 1 74 ? 2.109 20.298 8.382 1.00 93.69 74 TYR A N 1
ATOM 547 C CA . TYR A 1 74 ? 1.960 19.225 7.395 1.00 93.69 74 TYR A CA 1
ATOM 548 C C . TYR A 1 74 ? 0.935 19.604 6.319 1.00 93.69 74 TYR A C 1
ATOM 550 O O . TYR A 1 74 ? 0.145 20.539 6.489 1.00 93.69 74 TYR A O 1
ATOM 558 N N . GLU A 1 75 ? 0.947 18.884 5.193 1.00 91.75 75 GLU A N 1
ATOM 559 C CA . GLU A 1 75 ? -0.037 19.089 4.128 1.00 91.75 75 GLU A CA 1
ATOM 560 C C . GLU A 1 75 ? -1.457 18.821 4.645 1.00 91.75 75 GLU A C 1
ATOM 562 O O . GLU A 1 75 ? -1.695 17.854 5.361 1.00 91.75 75 GLU A O 1
ATOM 567 N N . ILE A 1 76 ? -2.435 19.627 4.221 1.00 88.94 76 ILE A N 1
ATOM 568 C CA . ILE A 1 76 ? -3.839 19.483 4.656 1.00 88.94 76 ILE A CA 1
ATOM 569 C C . ILE A 1 76 ? -4.459 18.125 4.286 1.00 88.94 76 ILE A C 1
ATOM 571 O O . ILE A 1 76 ? -5.458 17.709 4.866 1.00 88.94 76 ILE A O 1
ATOM 575 N N . THR A 1 77 ? -3.894 17.441 3.290 1.00 90.19 77 THR A N 1
ATOM 576 C CA . THR A 1 77 ? -4.340 16.113 2.865 1.00 90.19 77 THR A CA 1
ATOM 577 C C . THR A 1 77 ? -3.762 14.995 3.724 1.00 90.19 77 THR A C 1
ATOM 579 O O . THR A 1 77 ? -4.176 13.853 3.534 1.00 90.19 77 THR A O 1
ATOM 582 N N . MET A 1 78 ? -2.827 15.292 4.634 1.00 94.12 78 MET A N 1
ATOM 583 C CA . MET A 1 78 ? -2.262 14.310 5.550 1.00 94.12 78 MET A CA 1
ATOM 584 C C . MET A 1 78 ? -3.153 14.127 6.773 1.00 94.12 78 MET A C 1
ATOM 586 O O . MET A 1 78 ? -3.470 15.097 7.457 1.00 94.12 78 MET A O 1
ATOM 590 N N . GLY A 1 79 ? -3.574 12.888 7.036 1.00 94.19 79 GLY A N 1
ATOM 591 C CA . GLY A 1 79 ? -4.453 12.569 8.162 1.00 94.19 79 GLY A CA 1
ATOM 592 C C . GLY A 1 79 ? -5.740 13.398 8.192 1.00 94.19 79 GLY A C 1
ATOM 593 O O . GLY A 1 79 ? -6.199 13.781 9.266 1.00 94.19 79 GLY A O 1
ATOM 594 N N . HIS A 1 80 ? -6.326 13.708 7.029 1.00 93.12 80 HIS A N 1
ATOM 595 C CA . HIS A 1 80 ? -7.395 14.713 6.905 1.00 93.12 80 HIS A CA 1
ATOM 596 C C . HIS A 1 80 ? -8.687 14.373 7.666 1.00 93.12 80 HIS A C 1
ATOM 598 O O . HIS A 1 80 ? -9.568 15.223 7.794 1.00 93.12 80 HIS A O 1
ATOM 604 N N . THR A 1 81 ? -8.834 13.140 8.159 1.00 94.06 81 THR A N 1
ATOM 605 C CA . THR A 1 81 ? -9.947 12.763 9.044 1.00 94.06 81 THR A CA 1
ATOM 606 C C . THR A 1 81 ? -9.751 13.242 10.486 1.00 94.06 81 THR A C 1
ATOM 608 O O . THR A 1 81 ? -10.685 13.169 11.281 1.00 94.06 81 THR A O 1
ATOM 611 N N . GLY A 1 82 ? -8.549 13.706 10.848 1.00 94.06 82 GLY A N 1
ATOM 612 C CA . GLY A 1 82 ? -8.181 14.038 12.226 1.00 94.06 82 GLY A CA 1
ATOM 613 C C . GLY A 1 82 ? -8.044 12.810 13.134 1.00 94.06 82 GLY A C 1
ATOM 614 O O . GLY A 1 82 ? -8.094 12.938 14.356 1.00 94.06 82 GLY A O 1
ATOM 615 N N . THR A 1 83 ? -7.919 11.611 12.559 1.00 95.25 83 THR A N 1
ATOM 616 C CA . THR A 1 83 ? -7.784 10.353 13.302 1.00 95.25 83 THR A CA 1
ATOM 617 C C . THR A 1 83 ? -6.363 9.821 13.171 1.00 95.25 83 THR A C 1
ATOM 619 O O . THR A 1 83 ? -5.888 9.596 12.057 1.00 95.25 83 THR A O 1
ATOM 622 N N . SER A 1 84 ? -5.687 9.600 14.303 1.00 97.12 84 SER A N 1
ATOM 623 C CA . SER A 1 84 ? -4.368 8.964 14.296 1.00 97.12 84 SER A CA 1
ATOM 624 C C . SER A 1 84 ? -4.466 7.474 13.976 1.00 97.12 84 SER A C 1
ATOM 626 O O . SER A 1 84 ? -5.496 6.842 14.240 1.00 97.12 84 SER A O 1
ATOM 628 N N . ILE A 1 85 ? -3.389 6.901 13.436 1.00 97.75 85 ILE A N 1
ATOM 629 C CA . ILE A 1 85 ? -3.270 5.457 13.177 1.00 97.75 85 ILE A CA 1
ATOM 630 C C . ILE A 1 85 ? -3.576 4.677 14.459 1.00 97.75 85 ILE A C 1
ATOM 632 O O . ILE A 1 85 ? -4.443 3.795 14.474 1.00 97.75 85 ILE A O 1
ATOM 636 N N . LYS A 1 86 ? -2.942 5.072 15.566 1.00 97.50 86 LYS A N 1
ATOM 637 C CA . LYS A 1 86 ? -3.153 4.466 16.881 1.00 97.50 86 LYS A CA 1
ATOM 638 C C . LYS A 1 86 ? -4.608 4.532 17.333 1.00 97.50 86 LYS A C 1
ATOM 640 O O . LYS A 1 86 ? -5.154 3.517 17.779 1.00 97.50 86 LYS A O 1
ATOM 645 N N . LYS A 1 87 ? -5.252 5.700 17.210 1.00 96.81 87 LYS A N 1
ATOM 646 C CA . LYS A 1 87 ? -6.659 5.890 17.595 1.00 96.81 87 LYS A CA 1
ATOM 647 C C . LYS A 1 87 ? -7.575 4.988 16.772 1.00 96.81 87 LYS A C 1
ATOM 649 O O . LYS A 1 87 ? -8.427 4.311 17.347 1.00 96.81 87 LYS A O 1
ATOM 654 N N . TYR A 1 88 ? -7.390 4.959 15.453 1.00 97.56 88 TYR A N 1
ATOM 655 C CA . TYR A 1 88 ? -8.202 4.147 14.550 1.00 97.56 88 TYR A CA 1
ATOM 656 C C . TYR A 1 88 ? -8.102 2.654 14.882 1.00 97.56 88 TYR A C 1
ATOM 658 O O . TYR A 1 88 ? -9.118 2.009 15.150 1.00 97.56 88 TYR A O 1
ATOM 666 N N . MET A 1 89 ? -6.879 2.118 14.919 1.00 97.25 89 MET A N 1
ATOM 667 C CA . MET A 1 89 ? -6.647 0.688 15.133 1.00 97.25 89 MET A CA 1
ATOM 668 C C . MET A 1 89 ? -7.113 0.232 16.517 1.00 97.25 89 MET A C 1
ATOM 670 O O . MET A 1 89 ? -7.735 -0.822 16.636 1.00 97.25 89 MET A O 1
ATOM 674 N N . THR A 1 90 ? -6.883 1.042 17.555 1.00 97.38 90 THR A N 1
ATOM 675 C CA . THR A 1 90 ? -7.353 0.738 18.916 1.00 97.38 90 THR A CA 1
ATOM 676 C C . THR A 1 90 ? -8.879 0.700 18.975 1.00 97.38 90 THR A C 1
ATOM 678 O O . THR A 1 90 ? -9.445 -0.274 19.470 1.00 97.38 90 THR A O 1
ATOM 681 N N . ALA A 1 91 ? -9.562 1.702 18.406 1.00 97.06 91 ALA A N 1
ATOM 682 C CA . ALA A 1 91 ? -11.023 1.741 18.388 1.00 97.06 91 ALA A CA 1
ATOM 683 C C . ALA A 1 91 ? -11.620 0.547 17.622 1.00 97.06 91 ALA A C 1
ATOM 685 O O . ALA A 1 91 ? -12.549 -0.102 18.108 1.00 97.06 91 ALA A O 1
ATOM 686 N N . ALA A 1 92 ? -11.062 0.226 16.450 1.00 97.25 92 ALA A N 1
ATOM 687 C CA . ALA A 1 92 ? -11.452 -0.931 15.648 1.00 97.25 92 ALA A CA 1
ATOM 688 C C . ALA A 1 92 ? -11.284 -2.249 16.425 1.00 97.25 92 ALA A C 1
ATOM 690 O O . ALA A 1 92 ? -12.212 -3.064 16.488 1.00 97.25 92 ALA A O 1
ATOM 691 N N . ALA A 1 93 ? -10.133 -2.432 17.076 1.00 97.50 93 ALA A N 1
ATOM 692 C CA . ALA A 1 93 ? -9.832 -3.613 17.872 1.00 97.50 93 ALA A CA 1
ATOM 693 C C . ALA A 1 93 ? -10.788 -3.767 19.059 1.00 97.50 93 ALA A C 1
ATOM 695 O O . ALA A 1 93 ? -11.464 -4.791 19.178 1.00 97.50 93 ALA A O 1
ATOM 696 N N . GLU A 1 94 ? -10.915 -2.747 19.905 1.00 97.62 94 GLU A N 1
ATOM 697 C CA . GLU A 1 94 ? -11.778 -2.784 21.089 1.00 97.62 94 GLU A CA 1
ATOM 698 C C . GLU A 1 94 ? -13.242 -3.046 20.726 1.00 97.62 94 GLU A C 1
ATOM 700 O O . GLU A 1 94 ? -13.904 -3.895 21.337 1.00 97.62 94 GLU A O 1
ATOM 705 N N . ALA A 1 95 ? -13.747 -2.371 19.690 1.00 97.44 95 ALA A N 1
ATOM 706 C CA . ALA A 1 95 ? -15.111 -2.569 19.224 1.00 97.44 95 ALA A CA 1
ATOM 707 C C . ALA A 1 95 ? -15.323 -3.995 18.693 1.00 97.44 95 ALA A C 1
ATOM 709 O O . ALA A 1 95 ? -16.335 -4.625 19.015 1.00 97.44 95 ALA A O 1
ATOM 710 N N . SER A 1 96 ? -14.367 -4.542 17.935 1.00 97.38 96 SER A N 1
ATOM 711 C CA . SER A 1 96 ? -14.458 -5.912 17.414 1.00 97.38 96 SER A CA 1
ATOM 712 C C . SER A 1 96 ? -14.449 -6.966 18.530 1.00 97.38 96 SER A C 1
ATOM 714 O O . SER A 1 96 ? -15.280 -7.881 18.506 1.00 97.38 96 SER A O 1
ATOM 716 N N . PHE A 1 97 ? -13.622 -6.795 19.571 1.00 97.38 97 PHE A N 1
ATOM 717 C CA . PHE A 1 97 ? -13.648 -7.643 20.767 1.00 97.38 97 PHE A CA 1
ATOM 718 C C . PHE A 1 97 ? -14.998 -7.568 21.483 1.00 97.38 97 PHE A C 1
ATOM 720 O O . PHE A 1 97 ? -15.608 -8.601 21.759 1.00 97.38 97 PHE A O 1
ATOM 727 N N . LYS A 1 98 ? -15.500 -6.352 21.737 1.00 96.62 98 LYS A N 1
ATOM 728 C CA . LYS A 1 98 ? -16.790 -6.110 22.403 1.00 96.62 98 LYS A CA 1
ATOM 729 C C . LYS A 1 98 ? -17.955 -6.743 21.639 1.00 96.62 98 LYS A C 1
ATOM 731 O O . LYS A 1 98 ? -18.860 -7.319 22.242 1.00 96.62 98 LYS A O 1
ATOM 736 N N . LYS A 1 99 ? -17.948 -6.641 20.309 1.00 95.69 99 LYS A N 1
ATOM 737 C CA . LYS A 1 99 ? -18.996 -7.201 19.447 1.00 95.69 99 LYS A CA 1
ATOM 738 C C . LYS A 1 99 ? -18.820 -8.708 19.226 1.00 95.69 99 LYS A C 1
ATOM 740 O O . LYS A 1 99 ? -19.803 -9.374 18.893 1.00 95.69 99 LYS A O 1
ATOM 745 N N . GLY A 1 100 ? -17.634 -9.261 19.484 1.00 95.88 100 GLY A N 1
ATOM 746 C CA . GLY A 1 100 ? -17.315 -10.673 19.273 1.00 95.88 100 GLY A CA 1
ATOM 747 C C . GLY A 1 100 ? -17.209 -11.023 17.789 1.00 95.88 100 GLY A C 1
ATOM 748 O O . GLY A 1 100 ? -17.696 -12.072 17.374 1.00 95.88 100 GLY A O 1
ATOM 749 N N . VAL A 1 101 ? -16.636 -10.117 16.994 1.00 96.81 101 VAL A N 1
ATOM 750 C CA . VAL A 1 101 ? -16.482 -10.253 15.539 1.00 96.81 101 VAL A CA 1
ATOM 751 C C . VAL A 1 101 ? -15.006 -10.455 15.218 1.00 96.81 101 VAL A C 1
ATOM 753 O O . VAL A 1 101 ? -14.148 -9.808 15.813 1.00 96.81 101 VAL A O 1
ATOM 756 N N . LEU A 1 102 ? -14.713 -11.374 14.299 1.00 96.94 102 LEU A N 1
ATOM 757 C CA . LEU A 1 102 ? -13.382 -11.535 13.721 1.00 96.94 102 LEU A CA 1
ATOM 758 C C . LEU A 1 102 ? -13.176 -10.456 12.661 1.00 96.94 102 LEU A C 1
ATOM 760 O O . LEU A 1 102 ? -13.968 -10.384 11.719 1.00 96.94 102 LEU A O 1
ATOM 764 N N . VAL A 1 103 ? -12.130 -9.650 12.801 1.00 96.81 103 VAL A N 1
ATOM 765 C CA . VAL A 1 103 ? -11.790 -8.630 11.807 1.00 96.81 103 VAL A CA 1
ATOM 766 C C . VAL A 1 103 ? -10.324 -8.702 11.418 1.00 96.81 103 VAL A C 1
ATOM 768 O O . VAL A 1 103 ? -9.497 -9.112 12.224 1.00 96.81 103 VAL A O 1
ATOM 771 N N . GLU A 1 104 ? -10.012 -8.287 10.200 1.00 96.81 104 GLU A N 1
ATOM 772 C CA . GLU A 1 104 ? -8.649 -7.972 9.777 1.00 96.81 104 GLU A CA 1
ATOM 773 C C . GLU A 1 104 ? -8.506 -6.448 9.776 1.00 96.81 104 GLU A C 1
ATOM 775 O O . GLU A 1 104 ? -9.345 -5.759 9.199 1.00 96.81 104 GLU A O 1
ATOM 780 N N . ILE A 1 105 ? -7.507 -5.905 10.470 1.00 97.31 105 ILE A N 1
ATOM 781 C CA . ILE A 1 105 ? -7.228 -4.465 10.439 1.00 97.31 105 ILE A CA 1
ATOM 782 C C . 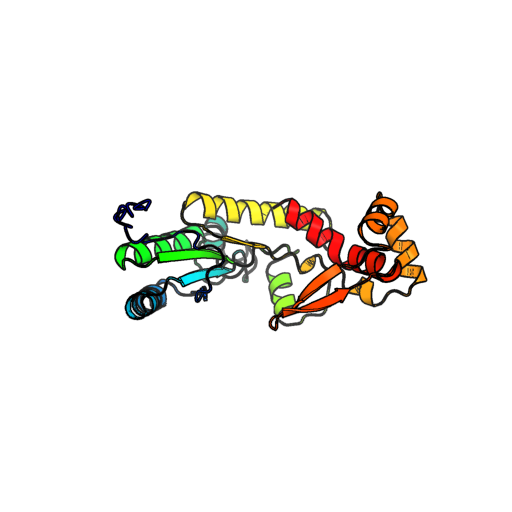ILE A 1 105 ? -6.062 -4.218 9.490 1.00 97.31 105 ILE A C 1
ATOM 784 O O . ILE A 1 105 ? -4.947 -4.705 9.708 1.00 97.31 105 ILE A O 1
ATOM 788 N N . GLU A 1 106 ? -6.336 -3.443 8.451 1.00 95.88 106 GLU A N 1
ATOM 789 C CA . GLU A 1 106 ? -5.401 -3.140 7.378 1.00 95.88 106 GLU A CA 1
ATOM 790 C C . GLU A 1 106 ? -4.900 -1.694 7.470 1.00 95.88 106 GLU A C 1
ATOM 792 O O . GLU A 1 106 ? -5.676 -0.749 7.646 1.00 95.88 106 GLU A O 1
ATOM 797 N N . ALA A 1 107 ? -3.586 -1.542 7.317 1.00 94.75 107 ALA A N 1
ATOM 798 C CA . ALA A 1 107 ? -2.948 -0.281 6.971 1.00 94.75 107 ALA A CA 1
ATOM 799 C C . ALA A 1 107 ? -2.994 -0.119 5.444 1.00 94.75 107 ALA A C 1
ATOM 801 O O . ALA A 1 107 ? -2.139 -0.640 4.722 1.00 94.75 107 ALA A O 1
ATOM 802 N N . ASP A 1 108 ? -4.041 0.544 4.957 1.00 94.31 108 ASP A N 1
ATOM 803 C CA . ASP A 1 108 ? -4.297 0.671 3.524 1.00 94.31 108 ASP A CA 1
ATOM 804 C C . ASP A 1 108 ? -3.411 1.770 2.916 1.00 94.31 108 ASP A C 1
ATOM 806 O O . ASP A 1 108 ? -3.096 2.769 3.565 1.00 94.31 108 ASP A O 1
ATOM 810 N N . HIS A 1 109 ? -3.008 1.595 1.659 1.00 91.44 109 HIS A N 1
ATOM 811 C CA . HIS A 1 109 ? -2.229 2.562 0.882 1.00 91.44 109 HIS A CA 1
ATOM 812 C C . HIS A 1 109 ? -1.038 3.218 1.623 1.00 91.44 109 HIS A C 1
ATOM 814 O O . HIS A 1 109 ? -0.936 4.449 1.650 1.00 91.44 109 HIS A O 1
ATOM 820 N N . LEU A 1 110 ? -0.084 2.435 2.144 1.00 92.31 110 LEU A N 1
ATOM 821 C CA . LEU A 1 110 ? 1.258 2.938 2.476 1.00 92.31 110 LEU A CA 1
ATOM 822 C C . LEU A 1 110 ? 1.916 3.462 1.195 1.00 92.31 110 LEU A C 1
ATOM 824 O O . LEU A 1 110 ? 2.453 2.704 0.384 1.00 92.31 110 LEU A O 1
ATOM 828 N N . THR A 1 111 ? 1.780 4.764 0.963 1.00 90.12 111 THR A N 1
ATOM 829 C CA . THR A 1 111 ? 1.999 5.349 -0.358 1.00 90.12 111 THR A CA 1
ATOM 830 C C . THR A 1 111 ? 3.394 5.930 -0.470 1.00 90.12 111 THR A C 1
ATOM 832 O O . THR A 1 111 ? 3.721 6.907 0.199 1.00 90.12 111 THR A O 1
ATOM 835 N N . VAL A 1 112 ? 4.184 5.404 -1.406 1.00 90.94 112 VAL A N 1
ATOM 836 C CA . VAL A 1 112 ? 5.441 6.031 -1.810 1.00 90.94 112 VAL A CA 1
ATOM 837 C C . VAL A 1 112 ? 5.124 7.151 -2.794 1.00 90.94 112 VAL A C 1
ATOM 839 O O . VAL A 1 112 ? 4.712 6.914 -3.936 1.00 90.94 112 VAL A O 1
ATOM 842 N N . ALA A 1 113 ? 5.260 8.393 -2.345 1.00 86.94 113 ALA A N 1
ATOM 843 C CA . ALA A 1 113 ? 4.955 9.583 -3.131 1.00 86.94 113 ALA A CA 1
ATOM 844 C C . ALA A 1 113 ? 5.802 10.772 -2.664 1.00 86.94 113 ALA A C 1
ATOM 846 O O . ALA A 1 113 ? 6.183 10.828 -1.498 1.00 86.94 113 ALA A O 1
ATOM 847 N N . PRO A 1 114 ? 6.066 11.761 -3.539 1.00 83.12 114 PRO A N 1
ATOM 848 C CA . PRO A 1 114 ? 6.808 12.953 -3.131 1.00 83.12 114 PRO A CA 1
ATOM 849 C C . PRO A 1 114 ? 6.020 13.789 -2.112 1.00 83.12 114 PRO A C 1
ATOM 851 O O . PRO A 1 114 ? 6.612 14.532 -1.336 1.00 83.12 114 PRO A O 1
ATOM 854 N N . SER A 1 115 ? 4.685 13.669 -2.111 1.00 83.62 115 SER A N 1
ATOM 855 C CA . SER A 1 115 ? 3.814 14.235 -1.084 1.00 83.62 115 SER A CA 1
ATOM 856 C C . SER A 1 115 ? 2.411 13.606 -1.092 1.00 83.62 115 SER A C 1
ATOM 858 O O . SER A 1 115 ? 2.026 12.926 -2.053 1.00 83.62 115 SER A O 1
ATOM 860 N N . SER A 1 116 ? 1.615 13.857 -0.046 1.00 81.69 116 SER A N 1
ATOM 861 C CA . SER A 1 116 ? 0.219 13.402 0.046 1.00 81.69 116 SER A CA 1
ATOM 862 C C . SER A 1 116 ? -0.656 14.083 -1.014 1.00 81.69 116 SER A C 1
ATOM 864 O O . SER A 1 116 ? -1.480 13.433 -1.663 1.00 81.69 116 SER A O 1
ATOM 866 N N . ILE A 1 117 ? -0.425 15.368 -1.298 1.00 83.00 117 ILE A N 1
ATOM 867 C CA . ILE A 1 117 ? -1.103 16.088 -2.387 1.00 83.00 117 ILE A CA 1
ATOM 868 C C . ILE A 1 117 ? -0.797 15.451 -3.746 1.00 83.00 117 ILE A C 1
ATOM 870 O O . ILE A 1 117 ? -1.702 15.313 -4.576 1.00 83.00 117 ILE A O 1
ATOM 874 N N . ALA A 1 118 ? 0.453 15.053 -3.992 1.00 82.00 118 ALA A N 1
ATOM 875 C CA . ALA A 1 118 ? 0.827 14.383 -5.235 1.00 82.00 118 ALA A CA 1
ATOM 876 C C . ALA A 1 118 ? 0.093 13.039 -5.388 1.00 82.00 118 ALA A C 1
ATOM 878 O O . ALA A 1 118 ? -0.478 12.768 -6.449 1.00 82.00 118 ALA A O 1
ATOM 879 N N . ALA A 1 119 ? 0.017 12.249 -4.311 1.00 80.44 119 ALA A N 1
ATOM 880 C CA . ALA A 1 119 ? -0.754 11.007 -4.283 1.00 80.44 119 ALA A CA 1
ATOM 881 C C . ALA A 1 119 ? -2.246 11.245 -4.584 1.00 80.44 119 ALA A C 1
ATOM 883 O O . ALA A 1 119 ? -2.838 10.549 -5.410 1.00 80.44 119 ALA A O 1
ATOM 884 N N . VAL A 1 120 ? -2.850 12.278 -3.987 1.00 79.75 120 VAL A N 1
ATOM 885 C CA . VAL A 1 120 ? -4.244 12.665 -4.251 1.00 79.75 120 VAL A CA 1
ATOM 886 C C . VAL A 1 120 ? -4.441 13.063 -5.715 1.00 79.75 120 VAL A C 1
ATOM 888 O O . VAL A 1 120 ? -5.334 12.539 -6.378 1.00 79.75 120 VAL A O 1
ATOM 891 N N . ARG A 1 121 ? -3.600 13.949 -6.262 1.00 80.31 121 ARG A N 1
ATOM 892 C CA . ARG A 1 121 ? -3.700 14.392 -7.667 1.00 80.31 121 ARG A CA 1
ATOM 893 C C . ARG A 1 121 ? -3.640 13.222 -8.643 1.00 80.31 121 ARG A C 1
ATOM 895 O O . ARG A 1 121 ? -4.395 13.207 -9.613 1.00 80.31 121 ARG A O 1
ATOM 902 N N . ARG A 1 122 ? -2.786 12.236 -8.367 1.00 76.31 122 ARG A N 1
ATOM 903 C CA . ARG A 1 122 ? -2.677 11.003 -9.153 1.00 76.31 122 ARG A CA 1
ATOM 904 C C . ARG A 1 122 ? -3.987 10.212 -9.151 1.00 76.31 122 ARG A C 1
ATOM 906 O O . ARG A 1 122 ? -4.447 9.815 -10.217 1.00 76.31 122 ARG A O 1
ATOM 913 N N . ILE A 1 123 ? -4.624 10.039 -7.989 1.00 72.69 123 ILE A N 1
ATOM 914 C CA . ILE A 1 123 ? -5.924 9.348 -7.866 1.00 72.69 123 ILE A CA 1
ATOM 915 C C . ILE A 1 123 ? -7.006 10.045 -8.702 1.00 72.69 123 ILE A C 1
ATOM 917 O O . ILE A 1 123 ? -7.811 9.383 -9.352 1.00 72.69 123 ILE A O 1
ATOM 921 N N . TYR A 1 124 ? -6.991 11.378 -8.753 1.00 76.56 124 TYR A N 1
ATOM 922 C CA . TYR A 1 124 ? -7.916 12.168 -9.573 1.00 76.56 124 TYR A CA 1
ATOM 923 C C . TYR A 1 124 ? -7.531 12.251 -11.065 1.00 76.56 124 TYR A C 1
ATOM 925 O O . TYR A 1 124 ? -8.136 13.017 -11.815 1.00 76.56 124 TYR A O 1
ATOM 933 N N . GLY A 1 125 ? -6.549 11.467 -11.524 1.00 66.31 125 GLY A N 1
ATOM 934 C CA . GLY A 1 125 ? -6.164 11.386 -12.937 1.00 66.31 125 GLY A CA 1
ATOM 935 C C . GLY A 1 125 ? -5.215 12.492 -13.410 1.00 66.31 125 GLY A C 1
ATOM 936 O O . GLY A 1 125 ? -5.110 12.739 -14.616 1.00 66.31 125 GLY A O 1
ATOM 937 N N . GLY A 1 126 ? -4.521 13.166 -12.487 1.00 65.00 126 GLY A N 1
ATOM 938 C CA . GLY A 1 126 ? -3.441 14.095 -12.812 1.00 65.00 126 GLY A CA 1
ATOM 939 C C . GLY A 1 126 ? -2.340 13.406 -13.627 1.00 65.00 126 GLY A C 1
ATOM 940 O O . GLY A 1 126 ? -1.901 12.313 -13.287 1.00 65.00 126 GLY A O 1
ATOM 941 N N . ARG A 1 127 ? -1.909 14.039 -14.727 1.00 54.47 127 ARG A N 1
ATOM 942 C CA . ARG A 1 127 ? -0.950 13.476 -15.702 1.00 54.47 127 ARG A CA 1
ATOM 943 C C . ARG A 1 127 ? 0.508 13.892 -15.467 1.00 54.47 127 ARG A C 1
ATOM 945 O O . ARG A 1 127 ? 1.360 13.595 -16.303 1.00 54.47 127 ARG A O 1
ATOM 952 N N . GLU A 1 128 ? 0.789 14.612 -14.385 1.00 54.62 128 GLU A N 1
ATOM 953 C CA . GLU A 1 128 ? 2.146 15.039 -14.039 1.00 54.62 128 GLU A CA 1
ATOM 954 C C . GLU A 1 128 ? 2.842 13.929 -13.253 1.00 54.62 128 GLU A C 1
ATOM 956 O O . GLU A 1 128 ? 2.719 13.817 -12.036 1.00 54.62 128 GLU A O 1
ATOM 961 N N . TRP A 1 129 ? 3.548 13.074 -13.988 1.00 57.19 129 TRP A N 1
ATOM 962 C CA . TRP A 1 129 ? 4.376 12.007 -13.439 1.00 57.19 129 TRP A CA 1
ATOM 963 C C . TRP A 1 129 ? 5.773 12.568 -13.185 1.00 57.19 129 TRP A C 1
ATOM 965 O O . TRP A 1 129 ? 6.651 12.491 -14.044 1.00 57.19 129 TRP A O 1
ATOM 975 N N . ALA A 1 130 ? 5.964 13.212 -12.035 1.00 57.38 130 ALA A N 1
ATOM 976 C CA . ALA A 1 130 ? 7.302 13.585 -11.603 1.00 57.38 130 ALA A CA 1
ATOM 977 C C . ALA A 1 130 ? 8.052 12.311 -11.199 1.00 57.38 130 ALA A C 1
ATOM 979 O O . ALA A 1 130 ? 7.593 11.556 -10.342 1.00 57.38 130 ALA A O 1
ATOM 980 N N . VAL A 1 131 ? 9.198 12.061 -11.832 1.00 70.19 131 VAL A N 1
ATOM 981 C CA . VAL A 1 131 ? 10.105 10.996 -11.404 1.00 70.19 131 VAL A CA 1
ATOM 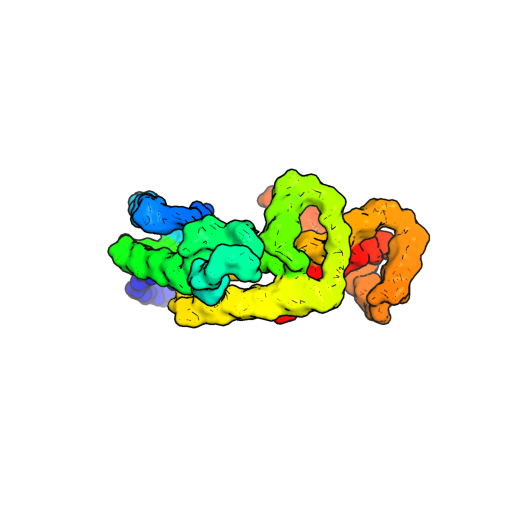982 C C . VAL A 1 131 ? 10.641 11.389 -10.033 1.00 70.19 131 VAL A C 1
ATOM 984 O O . VAL A 1 131 ? 11.373 12.369 -9.929 1.00 70.19 131 VAL A O 1
ATOM 987 N N . MET A 1 132 ? 10.278 10.634 -8.994 1.00 84.62 132 MET A N 1
ATOM 988 C CA . MET A 1 132 ? 10.792 10.884 -7.647 1.00 84.62 132 MET A CA 1
ATOM 989 C C . MET A 1 132 ? 12.315 10.760 -7.649 1.00 84.62 132 MET A C 1
ATOM 991 O O . MET A 1 132 ? 12.867 9.749 -8.102 1.00 84.62 132 MET A O 1
ATOM 995 N N . SER A 1 133 ? 12.997 11.767 -7.125 1.00 86.75 133 SER A N 1
ATOM 996 C CA . SER A 1 133 ? 14.415 11.703 -6.795 1.00 86.75 133 SER A CA 1
ATOM 997 C C . SER A 1 133 ? 14.668 10.663 -5.700 1.00 86.75 133 SER A C 1
ATOM 999 O O . SER A 1 133 ? 13.761 10.256 -4.974 1.00 86.75 133 SER A O 1
ATOM 1001 N N . ARG A 1 134 ? 15.921 10.220 -5.559 1.00 86.31 134 ARG A N 1
ATOM 1002 C CA . ARG A 1 134 ? 16.306 9.283 -4.493 1.00 86.31 134 ARG A CA 1
ATOM 1003 C C . ARG A 1 134 ? 16.031 9.852 -3.097 1.00 86.31 134 ARG A C 1
ATOM 1005 O O . ARG A 1 134 ? 15.608 9.116 -2.218 1.00 86.31 134 ARG A O 1
ATOM 1012 N N . GLU A 1 135 ? 16.232 11.155 -2.915 1.00 89.94 135 GLU A N 1
ATOM 1013 C CA . GLU A 1 135 ? 15.967 11.836 -1.645 1.00 89.94 135 GLU A CA 1
ATOM 1014 C C . GLU A 1 135 ? 14.466 11.879 -1.317 1.00 89.94 135 GLU A C 1
ATOM 1016 O O . GLU A 1 135 ? 14.085 11.661 -0.171 1.00 89.94 135 GLU A O 1
ATOM 1021 N N . GLU A 1 136 ? 13.601 12.117 -2.309 1.00 91.50 136 GLU A N 1
ATOM 1022 C CA . GLU A 1 136 ? 12.143 12.059 -2.114 1.00 91.50 136 GLU A CA 1
ATOM 1023 C C . GLU A 1 136 ? 11.668 10.647 -1.769 1.00 91.50 136 GLU A C 1
ATOM 1025 O O . GLU A 1 136 ? 10.777 10.493 -0.936 1.00 91.50 136 GLU A O 1
ATOM 1030 N N . VAL A 1 137 ? 12.265 9.618 -2.381 1.00 91.81 137 VAL A N 1
ATOM 1031 C CA . VAL A 1 137 ? 11.975 8.221 -2.029 1.00 91.81 137 VAL A CA 1
ATOM 1032 C C . VAL A 1 137 ? 12.374 7.937 -0.586 1.00 91.81 137 VAL A C 1
ATOM 1034 O O . VAL A 1 137 ? 11.534 7.455 0.165 1.00 91.81 137 VAL A O 1
ATOM 1037 N N . GLU A 1 138 ? 13.593 8.292 -0.170 1.00 93.06 138 GLU A N 1
ATOM 1038 C CA . GLU A 1 138 ? 14.044 8.041 1.205 1.00 93.06 138 GLU A CA 1
ATOM 1039 C C . GLU A 1 138 ? 13.147 8.742 2.229 1.00 93.06 138 GLU A C 1
ATOM 1041 O O . GLU A 1 138 ? 12.675 8.104 3.161 1.00 93.06 138 GLU A O 1
ATOM 1046 N N . LYS A 1 139 ? 12.809 10.021 2.015 1.00 92.81 139 LYS A N 1
ATOM 1047 C CA . LYS A 1 139 ? 11.887 10.751 2.903 1.00 92.81 139 LYS A CA 1
ATOM 1048 C C . LYS A 1 139 ? 10.510 10.096 2.978 1.00 92.81 139 LYS A C 1
ATOM 1050 O O . LYS A 1 139 ? 9.905 10.042 4.047 1.00 92.81 139 LYS A O 1
ATOM 1055 N N . SER A 1 140 ? 10.004 9.600 1.849 1.00 93.38 140 SER A N 1
ATOM 1056 C CA . SER A 1 140 ? 8.733 8.878 1.819 1.00 93.38 140 SER A CA 1
ATOM 1057 C C . SER A 1 140 ? 8.818 7.559 2.590 1.00 93.38 140 SER A C 1
ATOM 1059 O O . SER A 1 140 ? 7.862 7.211 3.278 1.00 93.38 140 SER A O 1
ATOM 1061 N N . LEU A 1 141 ? 9.943 6.843 2.509 1.00 94.69 141 LEU A N 1
ATOM 1062 C CA . LEU A 1 141 ? 10.170 5.602 3.251 1.00 94.69 141 LEU A CA 1
ATOM 1063 C C . LEU A 1 141 ? 10.353 5.853 4.747 1.00 94.69 141 LEU A C 1
ATOM 1065 O O . LEU A 1 141 ? 9.791 5.122 5.552 1.00 94.69 141 LEU A O 1
ATOM 1069 N N . GLU A 1 142 ? 11.079 6.900 5.137 1.00 94.94 142 GLU A N 1
ATOM 1070 C CA . GLU A 1 142 ? 11.180 7.344 6.531 1.00 94.94 142 GLU A CA 1
ATOM 1071 C C . GLU A 1 142 ? 9.799 7.649 7.120 1.00 94.94 142 GLU A C 1
ATOM 1073 O O . GLU A 1 142 ? 9.492 7.220 8.234 1.00 94.94 142 GLU A O 1
ATOM 1078 N N . TYR A 1 143 ? 8.941 8.330 6.356 1.00 95.06 143 TYR A N 1
ATOM 1079 C CA . TYR A 1 143 ? 7.568 8.576 6.776 1.00 95.06 143 TYR A CA 1
ATOM 1080 C C . TYR A 1 143 ? 6.780 7.270 6.916 1.00 95.06 143 TYR A C 1
ATOM 1082 O O . TYR A 1 143 ? 6.248 7.020 7.994 1.00 95.06 143 TYR A O 1
ATOM 1090 N N . ILE A 1 144 ? 6.783 6.396 5.902 1.00 95.56 144 ILE A N 1
ATOM 1091 C CA . ILE A 1 144 ? 6.112 5.083 5.953 1.00 95.56 144 ILE A CA 1
ATOM 1092 C C . ILE A 1 144 ? 6.582 4.260 7.159 1.00 95.56 144 ILE A C 1
ATOM 1094 O O . ILE A 1 144 ? 5.755 3.670 7.849 1.00 95.56 144 ILE A O 1
ATOM 1098 N N . ARG A 1 145 ? 7.885 4.253 7.470 1.00 95.94 145 ARG A N 1
ATOM 1099 C CA . ARG A 1 145 ? 8.426 3.576 8.662 1.00 95.94 145 ARG A CA 1
ATOM 1100 C C . ARG A 1 145 ? 7.781 4.106 9.941 1.00 95.94 145 ARG A C 1
ATOM 1102 O O . ARG A 1 145 ? 7.378 3.305 10.772 1.00 95.94 145 ARG A O 1
ATOM 1109 N N . SER A 1 146 ? 7.588 5.421 10.069 1.00 96.62 146 SER A N 1
ATOM 1110 C CA . SER A 1 146 ? 6.888 6.001 11.226 1.00 96.62 146 SER A CA 1
ATOM 1111 C C . SER A 1 146 ? 5.416 5.573 11.320 1.00 96.62 146 SER A C 1
ATOM 1113 O O . SER A 1 146 ? 4.898 5.361 12.417 1.00 96.62 146 SER A O 1
ATOM 1115 N N . GLU A 1 147 ? 4.744 5.391 10.179 1.00 96.69 147 GLU A N 1
ATOM 1116 C CA . GLU A 1 147 ? 3.366 4.895 10.129 1.00 96.69 147 GLU A CA 1
ATOM 1117 C C . GLU A 1 147 ? 3.286 3.429 10.547 1.00 96.69 147 GLU A C 1
ATOM 1119 O O . GLU A 1 147 ? 2.416 3.046 11.333 1.00 96.69 147 GLU A O 1
ATOM 1124 N N . VAL A 1 148 ? 4.219 2.616 10.048 1.00 96.50 148 VAL A N 1
ATOM 1125 C CA . VAL A 1 148 ? 4.362 1.204 10.407 1.00 96.50 148 VAL A CA 1
ATOM 1126 C C . VAL A 1 148 ? 4.694 1.066 11.889 1.00 96.50 148 VAL A C 1
ATOM 1128 O O . VAL A 1 148 ? 4.047 0.269 12.564 1.00 96.50 148 VAL A O 1
ATOM 1131 N N . ASP A 1 149 ? 5.627 1.857 12.417 1.00 97.25 149 ASP A N 1
ATOM 1132 C CA . ASP A 1 149 ? 6.007 1.844 13.831 1.00 97.25 149 ASP A CA 1
ATOM 1133 C C . ASP A 1 149 ? 4.804 2.148 14.733 1.00 97.25 149 ASP A C 1
ATOM 1135 O O . ASP A 1 149 ? 4.544 1.416 15.695 1.00 97.25 149 ASP A O 1
ATOM 1139 N N . GLU A 1 150 ? 4.011 3.177 14.407 1.00 98.00 150 GLU A N 1
ATOM 1140 C CA . GLU A 1 150 ? 2.792 3.480 15.160 1.00 98.00 150 GLU A CA 1
ATOM 1141 C C . GLU A 1 150 ? 1.766 2.342 15.047 1.00 98.00 150 GLU A C 1
ATOM 1143 O O . GLU A 1 150 ? 1.209 1.919 16.063 1.00 98.00 150 GLU A O 1
ATOM 1148 N N . ALA A 1 151 ? 1.557 1.782 13.853 1.00 97.44 151 ALA A N 1
ATOM 1149 C CA . ALA A 1 151 ? 0.645 0.658 13.637 1.00 97.44 151 ALA A CA 1
ATOM 1150 C C . ALA A 1 151 ? 1.038 -0.579 14.452 1.00 97.44 151 ALA A C 1
ATOM 1152 O O . ALA A 1 151 ? 0.208 -1.164 15.153 1.00 97.44 151 ALA A O 1
ATOM 1153 N N . VAL A 1 152 ? 2.318 -0.955 14.398 1.00 97.31 152 VAL A N 1
ATOM 1154 C CA . VAL A 1 152 ? 2.892 -2.087 15.134 1.00 97.31 152 VAL A CA 1
ATOM 1155 C C . VAL A 1 152 ? 2.782 -1.854 16.636 1.00 97.31 152 VAL A C 1
ATOM 1157 O O . VAL A 1 152 ? 2.453 -2.789 17.367 1.00 97.31 152 VAL A O 1
ATOM 1160 N N . SER A 1 153 ? 2.954 -0.613 17.108 1.00 97.81 153 SER A N 1
ATOM 1161 C CA . SER A 1 153 ? 2.803 -0.273 18.530 1.00 97.81 153 SER A CA 1
ATOM 1162 C C . SER A 1 153 ? 1.411 -0.599 19.090 1.00 97.81 153 SER A C 1
ATOM 1164 O O . SER A 1 153 ? 1.274 -0.857 20.286 1.00 97.81 153 SER A O 1
ATOM 1166 N N . THR A 1 154 ? 0.382 -0.661 18.235 1.00 96.88 154 THR A N 1
ATOM 1167 C CA . THR A 1 154 ? -0.974 -1.067 18.640 1.00 96.88 154 THR A CA 1
ATOM 1168 C C . THR A 1 154 ? -1.132 -2.576 18.808 1.00 96.88 154 THR A C 1
ATOM 1170 O O . THR A 1 154 ? -2.062 -3.020 19.472 1.00 96.88 154 THR A O 1
ATOM 1173 N N . SER A 1 155 ? -0.240 -3.378 18.216 1.00 96.56 155 SER A N 1
ATOM 1174 C CA . SER A 1 155 ? -0.350 -4.843 18.113 1.00 96.56 155 SER A CA 1
ATOM 1175 C C . SER A 1 155 ? -1.612 -5.357 17.394 1.00 96.56 155 SER A C 1
ATOM 1177 O O . SER A 1 155 ? -1.909 -6.551 17.466 1.00 96.56 155 SER A O 1
ATOM 1179 N N . TYR A 1 156 ? -2.357 -4.488 16.698 1.00 97.00 156 TYR A N 1
ATOM 1180 C CA . TYR A 1 156 ? -3.625 -4.843 16.050 1.00 97.00 156 TYR A CA 1
ATOM 1181 C C . TYR A 1 156 ? -3.578 -4.855 14.524 1.00 97.00 156 TYR A C 1
ATOM 1183 O O . TYR A 1 156 ? -4.491 -5.398 13.907 1.00 97.00 156 TYR A O 1
ATOM 1191 N N . VAL A 1 157 ? -2.523 -4.312 13.915 1.00 96.62 157 VAL A N 1
ATOM 1192 C CA . VAL A 1 157 ? -2.311 -4.383 12.466 1.00 96.62 157 VAL A CA 1
ATOM 1193 C C . VAL A 1 157 ? -2.134 -5.833 12.006 1.00 96.62 157 VAL A C 1
ATOM 1195 O O . VAL A 1 157 ? -1.480 -6.646 12.664 1.00 96.62 157 VAL A O 1
ATOM 1198 N N . ASN A 1 158 ? -2.769 -6.187 10.892 1.00 95.94 158 ASN A N 1
ATOM 1199 C CA . ASN A 1 158 ? -2.748 -7.547 10.353 1.00 95.94 158 ASN A CA 1
ATOM 1200 C C . ASN A 1 158 ? -2.241 -7.614 8.914 1.00 95.94 158 ASN A C 1
ATOM 1202 O O . ASN A 1 158 ? -1.685 -8.638 8.522 1.00 95.94 158 ASN A O 1
ATOM 1206 N N . PHE A 1 159 ? -2.442 -6.546 8.148 1.00 91.56 159 PHE A N 1
ATOM 1207 C CA . PHE A 1 159 ? -2.119 -6.488 6.732 1.00 91.56 159 PHE A CA 1
ATOM 1208 C C . PHE A 1 159 ? -1.710 -5.065 6.334 1.00 91.56 159 PHE A C 1
ATOM 1210 O O . PHE A 1 159 ? -2.155 -4.092 6.949 1.00 91.56 159 PHE A O 1
ATOM 1217 N N . TYR A 1 160 ? -0.858 -4.963 5.316 1.00 93.31 160 TYR A N 1
ATOM 1218 C CA . TYR A 1 160 ? -0.390 -3.706 4.744 1.00 93.31 160 TYR A CA 1
ATOM 1219 C C . TYR A 1 160 ? -0.604 -3.736 3.235 1.00 93.31 160 TYR A C 1
ATOM 1221 O O . TYR A 1 160 ? -0.188 -4.692 2.577 1.00 93.31 160 TYR A O 1
ATOM 1229 N N . THR A 1 161 ? -1.162 -2.661 2.689 1.00 93.94 161 THR A N 1
ATOM 1230 C CA . THR A 1 161 ? -1.170 -2.424 1.244 1.00 93.94 161 THR A CA 1
ATOM 1231 C C . THR A 1 161 ? -0.112 -1.385 0.908 1.00 93.94 161 THR A C 1
ATOM 1233 O O . THR A 1 161 ? -0.203 -0.235 1.331 1.00 93.94 161 THR A O 1
ATOM 1236 N N . ILE A 1 162 ? 0.899 -1.783 0.136 1.00 93.12 162 ILE A N 1
ATOM 1237 C CA . ILE A 1 162 ? 1.980 -0.898 -0.311 1.00 93.12 162 ILE A CA 1
ATOM 1238 C C . ILE A 1 162 ? 1.614 -0.316 -1.678 1.00 93.12 162 ILE A C 1
ATOM 1240 O O . ILE A 1 162 ? 1.352 -1.050 -2.632 1.00 93.12 162 ILE A O 1
ATOM 1244 N N . ASP A 1 163 ? 1.640 1.009 -1.795 1.00 91.75 163 ASP A N 1
ATOM 1245 C CA . ASP A 1 163 ? 1.350 1.729 -3.032 1.00 91.75 163 ASP A CA 1
ATOM 1246 C C . ASP A 1 163 ? 2.610 2.430 -3.557 1.00 91.75 163 ASP A C 1
ATOM 1248 O O . ASP A 1 163 ? 2.938 3.555 -3.180 1.00 91.75 163 ASP A O 1
ATOM 1252 N N . THR A 1 164 ? 3.304 1.770 -4.487 1.00 92.44 164 THR A N 1
ATOM 1253 C CA . THR A 1 164 ? 4.474 2.319 -5.195 1.00 92.44 164 THR A CA 1
ATOM 1254 C C . THR A 1 164 ? 4.125 2.915 -6.562 1.00 92.44 164 THR A C 1
ATOM 1256 O O . THR A 1 164 ? 5.005 3.105 -7.404 1.00 92.44 164 THR A O 1
ATOM 1259 N N . CYS A 1 165 ? 2.857 3.263 -6.822 1.00 88.75 165 CYS A N 1
ATOM 1260 C CA . CYS A 1 165 ? 2.426 3.691 -8.157 1.00 88.75 165 CYS A CA 1
ATOM 1261 C C . CYS A 1 165 ? 3.117 4.975 -8.647 1.00 88.75 165 CYS A C 1
ATOM 1263 O O . CYS A 1 165 ? 3.216 5.186 -9.855 1.00 88.75 165 CYS A O 1
ATOM 1265 N N . SER A 1 166 ? 3.616 5.826 -7.741 1.00 87.75 166 SER A N 1
ATOM 1266 C CA . SER A 1 166 ? 4.381 7.036 -8.098 1.00 87.75 166 SER A CA 1
ATOM 1267 C C . SER A 1 166 ? 5.745 6.722 -8.721 1.00 87.75 166 SER A C 1
ATOM 1269 O O . SER A 1 166 ? 6.345 7.594 -9.342 1.00 87.75 166 SER A O 1
ATOM 1271 N N . LEU A 1 167 ? 6.239 5.492 -8.559 1.00 90.12 167 LEU A N 1
ATOM 1272 C CA . LEU A 1 167 ? 7.518 5.031 -9.101 1.00 90.12 167 LEU A CA 1
ATOM 1273 C C . LEU A 1 167 ? 7.378 4.353 -10.469 1.00 90.12 167 LEU A C 1
ATOM 1275 O O . LEU A 1 167 ? 8.390 4.021 -11.085 1.00 90.12 167 LEU A O 1
ATOM 1279 N N . ILE A 1 168 ? 6.149 4.144 -10.952 1.00 90.56 168 ILE A N 1
ATOM 1280 C CA . ILE A 1 168 ? 5.907 3.530 -12.259 1.00 90.56 168 ILE A CA 1
ATOM 1281 C C . ILE A 1 168 ? 6.264 4.532 -13.361 1.00 90.56 168 ILE A C 1
ATOM 1283 O O . ILE A 1 168 ? 5.650 5.593 -13.497 1.00 90.56 168 ILE A O 1
ATOM 1287 N N . ASN A 1 169 ? 7.231 4.166 -14.199 1.00 89.44 169 ASN A N 1
ATOM 1288 C CA . ASN A 1 169 ? 7.678 4.988 -15.314 1.00 89.44 169 ASN A CA 1
ATOM 1289 C C . ASN A 1 169 ? 6.804 4.760 -16.559 1.00 89.44 169 ASN A C 1
ATOM 1291 O O . ASN A 1 169 ? 7.155 4.011 -17.471 1.00 89.44 169 ASN A O 1
ATOM 1295 N N . TYR A 1 170 ? 5.669 5.455 -16.634 1.00 88.50 170 TYR A N 1
ATOM 1296 C CA . TYR A 1 170 ? 4.788 5.412 -17.810 1.00 88.50 170 TYR A CA 1
ATOM 1297 C C . TYR A 1 170 ? 5.407 6.018 -19.082 1.00 88.50 170 TYR A C 1
ATOM 1299 O O . TYR A 1 170 ? 4.879 5.805 -20.175 1.00 88.50 170 TYR A O 1
ATOM 1307 N N . ALA A 1 171 ? 6.511 6.771 -18.988 1.00 88.56 171 ALA A N 1
ATOM 1308 C CA . ALA A 1 171 ? 7.201 7.268 -20.179 1.00 88.56 171 ALA A CA 1
ATOM 1309 C C . ALA A 1 171 ? 7.842 6.124 -20.981 1.00 88.56 171 ALA A C 1
ATOM 1311 O O . ALA A 1 171 ? 7.909 6.220 -22.206 1.00 88.56 171 ALA A O 1
ATOM 1312 N N . ALA A 1 172 ? 8.192 5.012 -20.320 1.00 91.81 172 ALA A N 1
ATOM 1313 C CA . ALA A 1 172 ? 8.733 3.821 -20.967 1.00 91.81 172 ALA A CA 1
ATOM 1314 C C . ALA A 1 172 ? 7.800 3.249 -22.048 1.00 91.81 172 ALA A C 1
ATOM 1316 O O . ALA A 1 172 ? 8.280 2.671 -23.016 1.00 91.81 172 ALA A O 1
ATOM 1317 N N . ASP A 1 173 ? 6.479 3.451 -21.956 1.00 91.88 173 ASP A N 1
ATOM 1318 C CA . ASP A 1 173 ? 5.522 2.993 -22.978 1.00 91.88 173 ASP A CA 1
ATOM 1319 C C . ASP A 1 173 ? 5.622 3.783 -24.298 1.00 91.88 173 ASP A C 1
ATOM 1321 O O . ASP A 1 173 ? 5.138 3.328 -25.332 1.00 91.88 173 ASP A O 1
ATOM 1325 N N . LYS A 1 174 ? 6.230 4.976 -24.275 1.00 92.81 174 LYS A N 1
ATOM 1326 C CA . LYS A 1 174 ? 6.333 5.878 -25.436 1.00 92.81 174 LYS A CA 1
ATOM 1327 C C . LYS A 1 174 ? 7.662 5.764 -26.177 1.00 92.81 174 LYS A C 1
ATOM 1329 O O . LYS A 1 174 ? 7.772 6.296 -27.278 1.00 92.81 174 LYS A O 1
ATOM 1334 N N . LEU A 1 175 ? 8.650 5.104 -25.577 1.00 94.06 175 LEU A N 1
ATOM 1335 C CA . LEU A 1 175 ? 9.976 4.937 -26.160 1.00 94.06 175 LEU A CA 1
ATOM 1336 C C . LEU A 1 175 ? 9.915 4.043 -27.403 1.00 94.06 175 LEU A C 1
ATOM 1338 O O . LEU A 1 175 ? 9.229 3.015 -27.423 1.00 94.06 175 LEU A O 1
ATOM 1342 N N . SER A 1 176 ? 10.674 4.391 -28.431 1.00 97.31 176 SER A N 1
ATOM 1343 C CA . SER A 1 176 ? 10.947 3.489 -29.547 1.00 97.31 176 SER A CA 1
ATOM 1344 C C . SER A 1 176 ? 11.760 2.275 -29.086 1.00 97.31 176 SER A C 1
ATOM 1346 O O . SER A 1 176 ? 12.355 2.258 -28.008 1.00 97.31 176 SER A O 1
ATOM 1348 N N . ARG A 1 177 ? 11.815 1.235 -29.921 1.00 96.69 177 ARG A N 1
ATOM 1349 C CA . ARG A 1 177 ? 12.597 0.022 -29.637 1.00 96.69 177 ARG A CA 1
ATOM 1350 C C . ARG A 1 177 ? 14.086 0.312 -29.408 1.00 96.69 177 ARG A C 1
ATOM 1352 O O . ARG A 1 177 ? 14.710 -0.320 -28.559 1.00 96.69 177 ARG A O 1
ATOM 1359 N N . GLU A 1 178 ? 14.655 1.243 -30.172 1.00 97.44 178 GLU A N 1
ATOM 1360 C CA . GLU A 1 178 ? 16.065 1.629 -30.048 1.00 97.44 178 GLU A CA 1
ATOM 1361 C C . GLU A 1 178 ? 16.324 2.371 -28.734 1.00 97.44 178 GLU A C 1
ATOM 1363 O O . GLU A 1 178 ? 17.297 2.066 -28.044 1.00 97.44 178 GLU A O 1
ATOM 1368 N N . GLU A 1 179 ? 15.421 3.278 -28.352 1.00 97.62 179 GLU A N 1
ATOM 1369 C CA . GLU A 1 179 ? 15.487 4.006 -27.081 1.00 97.62 179 GLU A CA 1
ATOM 1370 C C . GLU A 1 179 ? 15.349 3.065 -25.883 1.00 97.62 179 GLU A C 1
ATOM 1372 O O . GLU A 1 179 ? 16.183 3.121 -24.987 1.00 97.62 179 GLU A O 1
ATOM 1377 N N . VAL A 1 180 ? 14.383 2.135 -25.900 1.00 97.50 180 VAL A N 1
ATOM 1378 C CA . VAL A 1 180 ? 14.236 1.116 -24.843 1.00 97.50 180 VAL A CA 1
ATOM 1379 C C . VAL A 1 180 ? 15.523 0.324 -24.665 1.00 97.50 180 VAL A C 1
ATOM 1381 O O . VAL A 1 180 ? 15.989 0.148 -23.543 1.00 97.50 180 VAL A O 1
ATOM 1384 N N . ARG A 1 181 ? 16.112 -0.158 -25.767 1.00 97.50 181 ARG A N 1
ATOM 1385 C CA . ARG A 1 181 ? 17.345 -0.945 -25.697 1.00 97.50 181 ARG A CA 1
ATOM 1386 C C . ARG A 1 181 ? 18.488 -0.118 -25.118 1.00 97.50 181 ARG A C 1
ATOM 1388 O O . ARG A 1 181 ? 19.229 -0.625 -24.284 1.00 97.50 181 ARG A O 1
ATOM 1395 N N . LYS A 1 182 ? 18.638 1.127 -25.570 1.00 97.38 182 LYS A N 1
ATOM 1396 C CA . LYS A 1 182 ? 19.679 2.032 -25.083 1.00 97.38 182 LYS A CA 1
ATOM 1397 C C . LYS A 1 182 ? 19.514 2.306 -23.585 1.00 97.38 182 LYS A C 1
ATOM 1399 O O . LYS A 1 182 ? 20.445 2.043 -22.834 1.00 97.38 182 LYS A O 1
ATOM 1404 N N . GLU A 1 183 ? 18.342 2.773 -23.158 1.00 95.44 183 GLU A N 1
ATOM 1405 C CA . GLU A 1 183 ? 18.077 3.116 -21.755 1.00 95.44 183 GLU A CA 1
ATOM 1406 C C . GLU A 1 183 ? 18.216 1.906 -20.830 1.00 95.44 183 GLU A C 1
ATOM 1408 O O . GLU A 1 183 ? 18.774 2.019 -19.741 1.00 95.44 183 GLU A O 1
ATOM 1413 N N . PHE A 1 184 ? 17.767 0.727 -21.270 1.00 96.50 184 PHE A N 1
ATOM 1414 C CA . PHE A 1 184 ? 17.907 -0.503 -20.497 1.00 96.50 184 PHE A CA 1
ATOM 1415 C C . PHE A 1 184 ? 19.373 -0.800 -20.168 1.00 96.50 184 PHE A C 1
ATOM 1417 O O . PHE A 1 184 ? 19.703 -1.018 -19.008 1.00 96.50 184 PHE A O 1
ATOM 1424 N N . TRP A 1 185 ? 20.269 -0.753 -21.154 1.00 96.88 185 TRP A N 1
ATOM 1425 C CA . TRP A 1 185 ? 21.691 -1.023 -20.914 1.00 96.88 185 TRP A CA 1
ATOM 1426 C C . TRP A 1 185 ? 22.429 0.115 -20.199 1.00 96.88 185 TRP A C 1
ATOM 1428 O O . TRP A 1 185 ? 23.499 -0.120 -19.647 1.00 96.88 185 TRP A O 1
ATOM 1438 N N . GLU A 1 186 ? 21.882 1.333 -20.199 1.00 94.62 186 GLU A N 1
ATOM 1439 C CA . GLU A 1 186 ? 22.430 2.457 -19.429 1.00 94.62 186 GLU A CA 1
ATOM 1440 C C . GLU A 1 186 ? 22.072 2.379 -17.937 1.00 94.62 186 GLU A C 1
ATOM 1442 O O . GLU A 1 186 ? 22.862 2.815 -17.102 1.00 94.62 186 GLU A O 1
ATOM 1447 N N . VAL A 1 187 ? 20.896 1.841 -17.597 1.00 88.50 187 VAL A N 1
ATOM 1448 C CA . VAL A 1 187 ? 20.342 1.882 -16.230 1.00 88.50 187 VAL A CA 1
ATOM 1449 C C . VAL A 1 187 ? 20.429 0.535 -15.506 1.00 88.50 187 VAL A C 1
ATOM 1451 O O . VAL A 1 187 ? 20.474 0.505 -14.278 1.00 88.50 187 VAL A O 1
ATOM 1454 N N . VAL A 1 188 ? 20.438 -0.584 -16.233 1.00 90.62 188 VAL A N 1
ATOM 1455 C CA . VAL A 1 188 ? 20.327 -1.930 -15.653 1.00 90.62 188 VAL A CA 1
ATOM 1456 C C . VAL A 1 188 ? 21.682 -2.633 -15.665 1.00 90.62 188 VAL A C 1
ATOM 1458 O O . VAL A 1 188 ? 22.110 -3.169 -16.687 1.00 90.62 188 VAL A O 1
ATOM 1461 N N . GLU A 1 189 ? 22.347 -2.659 -14.508 1.00 89.00 189 GLU A N 1
ATOM 1462 C CA . GLU A 1 189 ? 23.685 -3.253 -14.359 1.00 89.00 189 GLU A CA 1
ATOM 1463 C C . GLU A 1 189 ? 23.715 -4.760 -14.683 1.00 89.00 189 GLU A C 1
ATOM 1465 O O . GLU A 1 189 ? 24.670 -5.249 -15.286 1.00 89.00 189 GLU A O 1
ATOM 1470 N N . ASP A 1 190 ? 22.662 -5.503 -14.334 1.00 91.19 190 ASP A N 1
ATOM 1471 C CA . ASP A 1 190 ? 22.544 -6.955 -14.510 1.00 91.19 190 ASP A CA 1
ATOM 1472 C C . ASP A 1 190 ? 21.612 -7.357 -15.671 1.00 91.19 190 ASP A C 1
ATOM 1474 O O . ASP A 1 190 ? 21.008 -8.435 -15.669 1.00 91.19 190 ASP A O 1
ATOM 1478 N N . GLY A 1 191 ? 21.519 -6.510 -16.703 1.00 92.94 191 GLY A N 1
ATOM 1479 C CA . GLY A 1 191 ? 20.551 -6.658 -17.794 1.00 92.94 191 GLY A CA 1
ATOM 1480 C C . GLY A 1 191 ? 20.587 -8.013 -18.518 1.00 92.94 191 GLY A C 1
ATOM 1481 O O . GLY A 1 191 ? 19.537 -8.552 -18.868 1.00 92.94 191 GLY A O 1
ATOM 1482 N N . GLU A 1 192 ? 21.765 -8.623 -18.679 1.00 95.69 192 GLU A N 1
ATOM 1483 C CA . GLU A 1 192 ? 21.911 -9.961 -19.279 1.00 95.69 192 GLU A CA 1
ATOM 1484 C C . GLU A 1 192 ? 21.220 -11.051 -18.441 1.00 95.69 192 GLU A C 1
ATOM 1486 O O . GLU A 1 192 ? 20.518 -11.918 -18.971 1.00 95.69 192 GLU A O 1
ATOM 1491 N N . GLU A 1 193 ? 21.367 -10.999 -17.115 1.00 95.38 193 GLU A N 1
ATOM 1492 C CA . GLU A 1 193 ? 20.727 -11.958 -16.213 1.00 95.38 193 GLU A CA 1
ATOM 1493 C C . GLU A 1 193 ? 19.214 -11.732 -16.151 1.00 95.38 193 GLU A C 1
ATOM 1495 O O . GLU A 1 193 ? 18.453 -12.704 -16.116 1.00 95.38 193 GLU A O 1
ATOM 1500 N N . VAL A 1 194 ? 18.756 -10.478 -16.227 1.00 94.25 194 VAL A N 1
ATOM 1501 C CA . VAL A 1 194 ? 17.331 -10.155 -16.389 1.00 94.25 194 VAL A CA 1
ATOM 1502 C C . VAL A 1 194 ? 16.781 -10.810 -17.657 1.00 94.25 194 VAL A C 1
ATOM 1504 O O . VAL A 1 194 ? 15.824 -11.580 -17.575 1.00 94.25 194 VAL A O 1
ATOM 1507 N N . LEU A 1 195 ? 17.398 -10.593 -18.823 1.00 96.75 195 LEU A N 1
ATOM 1508 C CA . LEU A 1 195 ? 16.932 -11.187 -20.081 1.00 96.75 195 LEU A CA 1
ATOM 1509 C C . LEU A 1 195 ? 16.919 -12.719 -20.014 1.00 96.75 195 LEU A C 1
ATOM 1511 O O . LEU A 1 195 ? 15.921 -13.349 -20.362 1.00 96.75 195 LEU A O 1
ATOM 1515 N N . LYS A 1 196 ? 17.972 -13.339 -19.479 1.00 95.75 196 LYS A N 1
ATOM 1516 C CA . LYS A 1 196 ? 18.085 -14.800 -19.330 1.00 95.75 196 LYS A CA 1
ATOM 1517 C C . LYS A 1 196 ? 16.995 -15.423 -18.445 1.00 95.75 196 LYS A C 1
ATOM 1519 O O . LYS A 1 196 ? 16.657 -16.607 -18.600 1.00 95.75 196 LYS A O 1
ATOM 1524 N N . ARG A 1 197 ? 16.429 -14.662 -17.501 1.00 94.62 1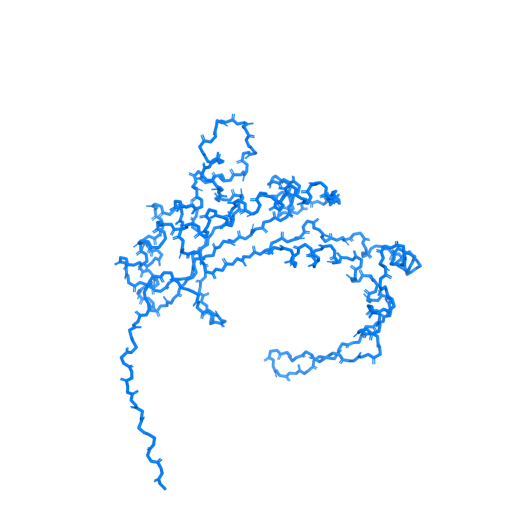97 ARG A N 1
ATOM 1525 C CA . ARG A 1 197 ? 15.311 -15.121 -16.660 1.00 94.62 197 ARG A CA 1
ATOM 1526 C C . ARG A 1 197 ? 13.997 -15.239 -17.428 1.00 94.62 197 ARG A C 1
ATOM 1528 O O . ARG A 1 197 ? 13.191 -16.087 -17.052 1.00 94.62 197 ARG A O 1
ATOM 1535 N N . TYR A 1 198 ? 13.791 -14.452 -18.483 1.00 95.62 198 TYR A N 1
ATOM 1536 C CA . TYR A 1 198 ? 12.484 -14.326 -19.142 1.00 95.62 198 TYR A CA 1
ATOM 1537 C C . TYR A 1 198 ? 12.477 -14.747 -20.619 1.00 95.62 198 TYR A C 1
ATOM 1539 O O . TYR A 1 198 ? 11.481 -15.296 -21.090 1.00 95.62 198 TYR A O 1
ATOM 1547 N N . ILE A 1 199 ? 13.574 -14.542 -21.349 1.00 96.69 199 ILE A N 1
ATOM 1548 C CA . ILE A 1 199 ? 13.666 -14.825 -22.786 1.00 96.69 199 ILE A CA 1
ATOM 1549 C C . ILE A 1 199 ? 13.791 -16.324 -23.058 1.00 96.69 199 ILE A C 1
ATOM 1551 O O . ILE A 1 199 ? 14.447 -17.067 -22.327 1.00 96.69 199 ILE A O 1
ATOM 1555 N N . GLY A 1 200 ? 13.132 -16.775 -24.131 1.00 93.75 200 GLY A N 1
ATOM 1556 C CA . GLY A 1 200 ? 13.118 -18.182 -24.545 1.00 93.75 200 GLY A CA 1
ATOM 1557 C C . GLY A 1 200 ? 12.277 -19.087 -23.642 1.00 93.75 200 GLY A C 1
ATOM 1558 O O . GLY A 1 200 ? 12.345 -20.308 -23.773 1.00 93.75 200 GLY A O 1
ATOM 1559 N N . ARG A 1 201 ? 11.488 -18.505 -22.731 1.00 94.81 201 ARG A N 1
ATOM 1560 C CA . ARG A 1 201 ? 10.594 -19.223 -21.818 1.00 94.81 201 ARG A CA 1
ATOM 1561 C C . ARG A 1 201 ? 9.136 -18.996 -22.183 1.00 94.81 201 ARG A C 1
ATOM 1563 O O . ARG A 1 201 ? 8.777 -18.005 -22.816 1.00 94.81 201 ARG A O 1
ATOM 1570 N N . GLU A 1 202 ? 8.305 -19.930 -21.747 1.00 95.12 202 GLU A N 1
ATOM 1571 C CA . GLU A 1 202 ? 6.855 -19.841 -21.833 1.00 95.12 202 GLU A CA 1
ATOM 1572 C C . GLU A 1 202 ? 6.277 -19.852 -20.420 1.00 95.12 202 GLU A C 1
ATOM 1574 O O . GLU A 1 202 ? 6.589 -20.731 -19.616 1.00 95.12 202 GLU A O 1
ATOM 1579 N N . PHE A 1 203 ? 5.460 -18.849 -20.119 1.00 94.62 203 PHE A N 1
ATOM 1580 C CA . PHE A 1 203 ? 4.787 -18.692 -18.839 1.00 94.62 203 PHE A CA 1
ATOM 1581 C C . PHE A 1 203 ? 3.329 -19.107 -18.998 1.00 94.62 203 PHE A C 1
ATOM 1583 O O . PHE A 1 203 ? 2.640 -18.626 -19.897 1.00 94.62 203 PHE A O 1
ATOM 1590 N N . VAL A 1 204 ? 2.867 -20.005 -18.128 1.00 94.50 204 VAL A N 1
ATOM 1591 C CA . VAL A 1 204 ? 1.499 -20.528 -18.158 1.00 94.50 204 VAL A CA 1
ATOM 1592 C C . VAL A 1 204 ? 0.704 -19.909 -17.017 1.00 94.50 204 VAL A C 1
ATOM 1594 O O . VAL A 1 204 ? 1.010 -20.137 -15.848 1.00 94.50 204 VAL A O 1
ATOM 1597 N N . CYS A 1 205 ? -0.341 -19.161 -17.357 1.00 92.75 205 CYS A N 1
ATOM 1598 C CA . CYS A 1 205 ? -1.297 -18.616 -16.399 1.00 92.75 205 CYS A CA 1
ATOM 1599 C C . CYS A 1 205 ? -2.636 -19.333 -16.570 1.00 92.75 205 CYS A C 1
ATOM 1601 O O . CYS A 1 205 ? -3.207 -19.334 -17.658 1.00 92.75 205 CYS A O 1
ATOM 1603 N N . ILE A 1 206 ? -3.153 -19.947 -15.507 1.00 91.56 206 ILE A N 1
ATOM 1604 C CA . ILE A 1 206 ? -4.458 -20.614 -15.547 1.00 91.56 206 ILE A CA 1
ATOM 1605 C C . ILE A 1 206 ? -5.547 -19.568 -15.315 1.00 91.56 206 ILE A C 1
ATOM 1607 O O . ILE A 1 206 ? -5.594 -18.944 -14.258 1.00 91.56 206 ILE A O 1
ATOM 1611 N N . GLY A 1 207 ? -6.402 -19.360 -16.317 1.00 89.00 207 GLY A N 1
ATOM 1612 C CA . GLY A 1 207 ? -7.551 -18.470 -16.204 1.00 89.00 207 GLY A CA 1
ATOM 1613 C C . GLY A 1 207 ? -8.640 -19.013 -15.282 1.00 89.00 207 GLY A C 1
ATOM 1614 O O . GLY A 1 207 ? -8.644 -20.190 -14.929 1.00 89.00 207 GLY A O 1
ATOM 1615 N N . GLU A 1 208 ? -9.624 -18.171 -14.971 1.00 87.94 208 GLU A N 1
ATOM 1616 C CA . GLU A 1 208 ? -10.759 -18.501 -14.091 1.00 87.94 208 GLU A CA 1
ATOM 1617 C C . GLU A 1 208 ? -11.519 -19.772 -14.517 1.00 87.94 208 GLU A C 1
ATOM 1619 O O . GLU A 1 208 ? -11.942 -20.563 -13.680 1.00 87.94 208 GLU A O 1
ATOM 1624 N N . LEU A 1 209 ? -11.629 -20.019 -15.827 1.00 91.75 209 LEU A N 1
ATOM 1625 C CA . LEU A 1 209 ? -12.291 -21.204 -16.391 1.00 91.75 209 LEU A CA 1
ATOM 1626 C C . LEU A 1 209 ? -11.363 -22.427 -16.530 1.00 91.75 209 LEU A C 1
ATOM 1628 O O . LEU A 1 209 ? -11.710 -23.389 -17.212 1.00 91.75 209 LEU A O 1
ATOM 1632 N N . GLY A 1 210 ? -10.157 -22.382 -15.960 1.00 91.00 210 GLY A N 1
ATOM 1633 C CA . GLY A 1 210 ? -9.142 -23.431 -16.105 1.00 91.00 210 GLY A CA 1
ATOM 1634 C C . GLY A 1 210 ? -8.432 -23.444 -17.465 1.00 91.00 210 GLY A C 1
ATOM 1635 O O . GLY A 1 210 ? -7.594 -24.310 -17.711 1.00 91.00 210 GLY A O 1
ATOM 1636 N N . VAL A 1 211 ? -8.747 -22.495 -18.353 1.00 92.50 211 VAL A N 1
ATOM 1637 C CA . VAL A 1 211 ? -8.109 -22.367 -19.671 1.00 92.50 211 VAL A CA 1
ATOM 1638 C C . VAL A 1 211 ? -6.710 -21.761 -19.499 1.00 92.50 211 VAL A C 1
ATOM 1640 O O . VAL A 1 211 ? -6.598 -20.683 -18.906 1.00 92.50 211 VAL A O 1
ATOM 1643 N N . PRO A 1 212 ? -5.642 -22.416 -19.993 1.00 93.31 212 PRO A N 1
ATOM 1644 C CA . PRO A 1 212 ? -4.291 -21.882 -19.893 1.00 93.31 212 PRO A CA 1
ATOM 1645 C C . PRO A 1 212 ? -4.064 -20.751 -20.902 1.00 93.31 212 PRO A C 1
ATOM 1647 O O . PRO A 1 212 ? -4.341 -20.893 -22.093 1.00 93.31 212 PRO A O 1
ATOM 1650 N N . TYR A 1 213 ? -3.487 -19.656 -20.423 1.00 93.69 213 TYR A N 1
ATOM 1651 C CA . TYR A 1 213 ? -2.911 -18.590 -21.232 1.00 93.69 213 TYR A CA 1
ATOM 1652 C C . TYR A 1 213 ? -1.395 -18.758 -21.264 1.00 93.69 213 TYR A C 1
ATOM 1654 O O . TYR A 1 213 ? -0.759 -18.896 -20.217 1.00 93.69 213 TYR A O 1
ATOM 1662 N N . LEU A 1 214 ? -0.827 -18.764 -22.469 1.00 93.31 214 LEU A N 1
ATOM 1663 C CA . LEU A 1 214 ? 0.608 -18.907 -22.695 1.00 93.31 214 LEU A CA 1
ATOM 1664 C C . LEU A 1 214 ? 1.200 -17.545 -23.046 1.00 93.31 214 LEU A C 1
ATOM 1666 O O . LEU A 1 214 ? 0.786 -16.922 -24.024 1.00 93.31 214 LEU A O 1
ATOM 1670 N N . TYR A 1 215 ? 2.187 -17.108 -22.271 1.00 93.94 215 TYR A N 1
ATOM 1671 C CA . TYR A 1 215 ? 2.889 -15.848 -22.477 1.00 93.94 215 TYR A CA 1
ATOM 1672 C C . TYR A 1 215 ? 4.355 -16.102 -22.802 1.00 93.94 215 TYR A C 1
ATOM 1674 O O . TYR A 1 215 ? 5.041 -16.872 -22.128 1.00 93.94 215 TYR A O 1
ATOM 1682 N N . ARG A 1 216 ? 4.844 -15.422 -23.837 1.00 96.06 216 ARG A N 1
ATOM 1683 C CA . ARG A 1 216 ? 6.261 -15.356 -24.190 1.00 96.06 216 ARG A CA 1
ATOM 1684 C C . ARG A 1 216 ? 6.638 -13.893 -24.306 1.00 96.06 216 ARG A C 1
ATOM 1686 O O . ARG A 1 216 ? 5.897 -13.127 -24.914 1.00 96.06 216 ARG A O 1
ATOM 1693 N N . PHE A 1 217 ? 7.783 -13.538 -23.747 1.00 96.69 217 PHE A N 1
ATOM 1694 C CA . PHE A 1 217 ? 8.311 -12.187 -23.844 1.00 96.69 217 PHE A CA 1
ATOM 1695 C C . PHE A 1 217 ? 9.376 -12.120 -24.935 1.00 96.69 217 PHE A C 1
ATOM 1697 O O . PHE A 1 217 ? 10.238 -13.000 -25.032 1.00 96.69 217 PHE A O 1
ATOM 1704 N N . SER A 1 218 ? 9.321 -11.073 -25.751 1.00 96.38 218 SER A N 1
ATOM 1705 C CA . SER A 1 218 ? 10.458 -10.646 -26.562 1.00 96.38 218 SER A CA 1
ATOM 1706 C C . SER A 1 218 ? 11.468 -9.871 -25.706 1.00 96.38 218 SER A C 1
ATOM 1708 O O . SER A 1 218 ? 11.143 -9.428 -24.604 1.00 96.38 218 SER A O 1
ATOM 1710 N N . GLU A 1 219 ? 12.695 -9.675 -26.207 1.00 97.06 219 GLU A N 1
ATOM 1711 C CA . GLU A 1 219 ? 13.685 -8.810 -25.534 1.00 97.06 219 GLU A CA 1
ATOM 1712 C C . GLU A 1 219 ? 13.122 -7.411 -25.277 1.00 97.06 219 GLU A C 1
ATOM 1714 O O . GLU A 1 219 ? 13.306 -6.867 -24.193 1.00 97.06 219 GLU A O 1
ATOM 1719 N N . GLU A 1 220 ? 12.397 -6.853 -26.250 1.00 96.81 220 GLU A N 1
ATOM 1720 C CA . GLU A 1 220 ? 11.792 -5.530 -26.118 1.00 96.81 220 GLU A CA 1
ATOM 1721 C C . GLU A 1 220 ? 10.759 -5.490 -24.987 1.00 96.81 220 GLU A C 1
ATOM 1723 O O . GLU A 1 220 ? 10.776 -4.545 -24.199 1.00 96.81 220 GLU A O 1
ATOM 1728 N N . ASP A 1 221 ? 9.907 -6.515 -24.867 1.00 96.75 221 ASP A N 1
ATOM 1729 C CA . ASP A 1 221 ? 8.900 -6.574 -23.802 1.00 96.75 221 ASP A CA 1
ATOM 1730 C C . ASP A 1 221 ? 9.564 -6.586 -22.425 1.00 96.75 221 ASP A C 1
ATOM 1732 O O . ASP A 1 221 ? 9.178 -5.816 -21.547 1.00 96.75 221 ASP A O 1
ATOM 1736 N N . VAL A 1 222 ? 10.590 -7.426 -22.243 1.00 97.19 222 VAL A N 1
ATOM 1737 C CA . VAL A 1 222 ? 11.316 -7.522 -20.968 1.00 97.19 222 VAL A CA 1
ATOM 1738 C C . VAL A 1 222 ? 11.985 -6.194 -20.638 1.00 97.19 222 VAL A C 1
ATOM 1740 O O . VAL A 1 222 ? 11.791 -5.687 -19.538 1.00 97.19 222 VAL A O 1
ATOM 1743 N N . MET A 1 223 ? 12.729 -5.607 -21.580 1.00 97.94 223 MET A N 1
ATOM 1744 C CA . MET A 1 223 ? 13.432 -4.340 -21.358 1.00 97.94 223 MET A CA 1
ATOM 1745 C C . MET A 1 223 ? 12.457 -3.208 -21.013 1.00 97.94 223 MET A C 1
ATOM 1747 O O . MET A 1 223 ? 12.671 -2.482 -20.043 1.00 97.94 223 MET A O 1
ATOM 1751 N N . ARG A 1 224 ? 11.353 -3.079 -21.762 1.00 97.44 224 ARG A N 1
ATOM 1752 C CA . ARG A 1 224 ? 10.347 -2.030 -21.551 1.00 97.44 224 ARG A CA 1
ATOM 1753 C C . ARG A 1 224 ? 9.621 -2.196 -20.219 1.00 97.44 224 ARG A C 1
ATOM 1755 O O . ARG A 1 224 ? 9.472 -1.222 -19.483 1.00 97.44 224 ARG A O 1
ATOM 1762 N N . LEU A 1 225 ? 9.188 -3.416 -19.890 1.00 96.50 225 LEU A N 1
ATOM 1763 C CA . LEU A 1 225 ? 8.545 -3.709 -18.606 1.00 96.50 225 LEU A CA 1
ATOM 1764 C C . LEU A 1 225 ? 9.508 -3.473 -17.442 1.00 96.50 225 LEU A C 1
ATOM 1766 O O . LEU A 1 225 ? 9.103 -2.908 -16.428 1.00 96.50 225 LEU A O 1
ATOM 1770 N N . TYR A 1 226 ? 10.781 -3.838 -17.596 1.00 96.00 226 TYR A N 1
ATOM 1771 C CA . TYR A 1 226 ? 11.788 -3.583 -16.576 1.00 96.00 226 TYR A CA 1
ATOM 1772 C C . TYR A 1 226 ? 11.946 -2.081 -16.331 1.00 96.00 226 TYR A C 1
ATOM 1774 O O . TYR A 1 226 ? 11.721 -1.631 -15.213 1.00 96.00 226 TYR A O 1
ATOM 1782 N N . LEU A 1 227 ? 12.204 -1.284 -17.375 1.00 94.50 227 LEU A N 1
ATOM 1783 C CA . LEU A 1 227 ? 12.315 0.179 -17.271 1.00 94.50 227 LEU A CA 1
ATOM 1784 C C . LEU A 1 227 ? 11.072 0.834 -16.651 1.00 94.50 227 LEU A C 1
ATOM 1786 O O . LEU A 1 227 ? 11.184 1.835 -15.944 1.00 94.50 227 LEU A O 1
ATOM 1790 N N . LYS A 1 228 ? 9.889 0.266 -16.902 1.00 94.38 228 LYS A N 1
ATOM 1791 C CA . LYS A 1 228 ? 8.622 0.756 -16.361 1.00 94.38 228 LYS A CA 1
ATOM 1792 C C . LYS A 1 228 ? 8.459 0.492 -14.864 1.00 94.38 228 LYS A C 1
ATOM 1794 O O . LYS A 1 228 ? 7.926 1.354 -14.166 1.00 94.38 228 LYS A O 1
ATOM 1799 N N . TYR A 1 229 ? 8.877 -0.677 -14.378 1.00 94.38 229 TYR A N 1
ATOM 1800 C CA . TYR A 1 229 ? 8.504 -1.167 -13.045 1.00 94.38 229 TYR A CA 1
ATOM 1801 C C . TYR A 1 229 ? 9.666 -1.352 -12.062 1.00 94.38 229 TYR A C 1
ATOM 1803 O O . TYR A 1 229 ? 9.396 -1.483 -10.870 1.00 94.38 229 TYR A O 1
ATOM 1811 N N . TYR A 1 230 ? 10.931 -1.343 -12.499 1.00 91.06 230 TYR A N 1
ATOM 1812 C CA . TYR A 1 230 ? 12.060 -1.752 -11.649 1.00 91.06 230 TYR A CA 1
ATOM 1813 C C . TYR A 1 230 ? 12.134 -0.982 -10.324 1.00 91.06 230 TYR A C 1
ATOM 1815 O O . TYR A 1 230 ? 12.237 -1.606 -9.275 1.00 91.06 230 TYR A O 1
ATOM 1823 N N . ARG A 1 231 ? 11.964 0.348 -10.349 1.00 89.75 231 ARG A N 1
ATOM 1824 C CA . ARG A 1 231 ? 11.987 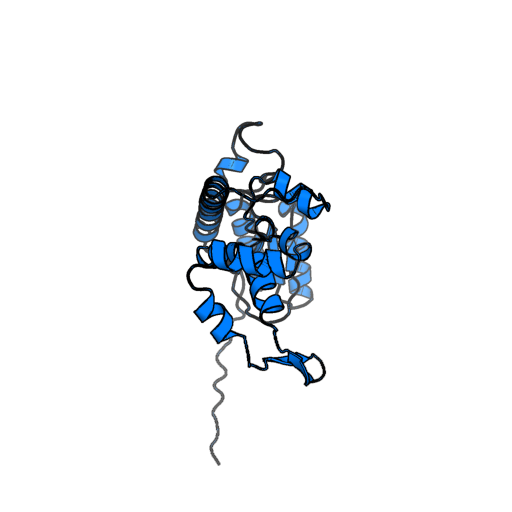1.179 -9.130 1.00 89.75 231 ARG A CA 1
ATOM 1825 C C . ARG A 1 231 ? 10.858 0.843 -8.164 1.00 89.75 231 ARG A C 1
ATOM 1827 O O . ARG A 1 231 ? 11.056 0.852 -6.958 1.00 89.75 231 ARG A O 1
ATOM 1834 N N . SER A 1 232 ? 9.666 0.575 -8.697 1.00 92.69 232 SER A N 1
ATOM 1835 C CA . SER A 1 232 ? 8.504 0.180 -7.896 1.00 92.69 232 SER A CA 1
ATOM 1836 C C . SER A 1 232 ? 8.754 -1.172 -7.222 1.00 92.69 232 SER A C 1
ATOM 1838 O O . SER A 1 232 ? 8.468 -1.310 -6.036 1.00 92.69 232 SER A O 1
ATOM 1840 N N . ILE A 1 233 ? 9.355 -2.131 -7.934 1.00 92.06 233 ILE A N 1
ATOM 1841 C CA . ILE A 1 233 ? 9.709 -3.452 -7.393 1.00 92.06 233 ILE A CA 1
ATOM 1842 C C . ILE A 1 233 ? 10.809 -3.342 -6.329 1.00 92.06 233 ILE A C 1
ATOM 1844 O O . ILE A 1 233 ? 10.666 -3.928 -5.261 1.00 92.06 233 ILE A O 1
ATOM 1848 N N . GLU A 1 234 ? 11.873 -2.586 -6.609 1.00 90.56 234 GLU A N 1
ATOM 1849 C CA . GLU A 1 234 ? 13.009 -2.375 -5.702 1.00 90.56 234 GLU A CA 1
ATOM 1850 C C . GLU A 1 234 ? 12.546 -1.785 -4.368 1.00 90.56 234 GLU A C 1
ATOM 1852 O O . GLU A 1 234 ? 12.743 -2.397 -3.324 1.00 90.56 234 GLU A O 1
ATOM 1857 N N . VAL A 1 235 ? 11.814 -0.670 -4.412 1.00 91.62 235 VAL A N 1
ATOM 1858 C CA . VAL A 1 235 ? 11.319 -0.008 -3.199 1.00 91.62 235 VAL A CA 1
ATOM 1859 C C . VAL A 1 235 ? 10.308 -0.872 -2.445 1.00 91.62 235 VAL A C 1
ATOM 1861 O O . VAL A 1 235 ? 10.307 -0.881 -1.220 1.00 91.62 235 VAL A O 1
ATOM 1864 N N . THR A 1 236 ? 9.469 -1.641 -3.148 1.00 92.44 236 THR A N 1
ATOM 1865 C CA . THR A 1 236 ? 8.541 -2.575 -2.483 1.00 92.44 236 THR A CA 1
ATOM 1866 C C . THR A 1 236 ? 9.291 -3.659 -1.701 1.00 92.44 236 THR A C 1
ATOM 1868 O O . THR A 1 236 ? 8.772 -4.135 -0.702 1.00 92.44 236 THR A O 1
ATOM 1871 N N . ALA A 1 237 ? 10.494 -4.055 -2.129 1.00 89.81 237 ALA A N 1
ATOM 1872 C CA . ALA A 1 237 ? 11.304 -5.048 -1.422 1.00 89.81 237 ALA A CA 1
ATOM 1873 C C . ALA A 1 237 ? 12.040 -4.487 -0.187 1.00 89.81 237 ALA A C 1
ATOM 1875 O O . ALA A 1 237 ? 12.531 -5.272 0.623 1.00 89.81 237 ALA A O 1
ATOM 1876 N N . GLU A 1 238 ? 12.148 -3.160 -0.058 1.00 87.81 238 GLU A N 1
ATOM 1877 C CA . GLU A 1 238 ? 12.774 -2.483 1.088 1.00 87.81 238 GLU A CA 1
ATOM 1878 C C . GLU A 1 238 ? 11.814 -2.230 2.261 1.00 87.81 238 GLU A C 1
ATOM 1880 O O . GLU A 1 238 ? 12.277 -2.018 3.386 1.00 87.81 238 GLU A O 1
ATOM 1885 N N . ILE A 1 239 ? 10.505 -2.206 1.989 1.00 82.94 239 ILE A N 1
ATOM 1886 C CA . ILE A 1 239 ? 9.425 -1.997 2.969 1.00 82.94 239 ILE A CA 1
ATOM 1887 C C . ILE A 1 239 ? 9.082 -3.327 3.644 1.00 82.94 239 ILE A C 1
ATOM 1889 O O . ILE A 1 239 ? 9.019 -3.338 4.893 1.00 82.94 239 ILE A O 1
#

Sequence (239 aa):
MVKWGVGVASTRVKVGPAYIGPVPHPAVGIRIPEILLEGILDAFKERRVAGGLMLSFGRETAPEYVIEAPPGVYEITMGHTGTSIKKYMTAAAEASFKKGVLVEIEADHLTVAPSSIAAVRRIYGGREWAVMSREEVEKSLEYIRSEVDEAVSTSYVNFYTIDTCSLINYAADKLSREEVRKEFWEVVEDGEEVLKRYIGREFVCIGELGVPYLYRFSEEDVMRLYLKYYRSIEVTAEI

Secondary structure (DSSP, 8-state):
-----------PPP-EE----S----EEE-S-HHHHHHHHHHHHHHHT--EEEEEETTTTEE-HHHHTSPTTSS-TTTTTTSEEHHHHHHHHHHHHHHHT-EEEEEEEEEE--S-HHHHHHHHTT--------HHHHHHHHHHHHHHHHHHHHTT---EEEEE-GGG--GGGGG--HHHHHHHHHHH-TTHHHHHHHHBT--EEEE-TTSPEEEE-B-HHHHHHHHHHHHHHHHHHHH-